Protein AF-A0AAW0GD33-F1 (afdb_monomer)

Foldseek 3Di:
DPLQVVDDCCLQQPFAPLGDQDPVPDDPVPVVSNVVVDQDWDVSVVRRLVRHFAKADPCPVCVLQKDKDKDWDDDPPFIWIKIWMWGWIQTPPSRHIWIKIKIWIKGQDDPPDLCVVQVHRIATQDMDIGIGHDDDSVVPPDDPPPDVPDPPDPDDDDDPVVVLVVDDPVVNVVVVVVVVVVVVPPPVSVVVVVVSCVSRPDPPDDPPGDDDNDSPDDDDD

Secondary structure (DSSP, 8-state):
-TTGGG--SHHHHH-STT----TTTS-GGGHHHHHHTS--SHHHHHHHHHTSPPEE--TTT-GGG-EEEEEEEEETTEEEEEEEEEEEEEETTTTEEEEEEEEEEEEEPPTT-HHHHTT-SEEEEEEEEEEES---GGGGS-------S-TT---PPPPHHHHHTTS-HHHHHHHHHHHHHHHTT-HHHHHHHHHHHHHHS-SSS-TTS-----TT-----

InterPro domains:
  IPR002075 Nuclear transport factor 2 domain [PF22602] (7-132)
  IPR018222 Nuclear transport factor 2, eukaryote [PS50177] (17-131)
  IPR030217 Nuclear RNA export factor [PTHR10662] (19-173)
  IPR032710 NTF2-like domain superfamily [SSF54427] (17-143)

Sequence (221 aa):
MPNQKKLEWQPWLNGGIYGSRNLSRISQSNMDKVAKSLHIGNDNIIQAFTDLPKTLHDIVGSPDKFCIDAWPVVHGDTTNLFISLHGQFTELPSEGIRSFDRSFVLAPAPEGSRAKQNGWNVMILSDQFTVRAYSSHDAWKPGPMKVQADEKAASGPKSLSSWLSSLSPQLQAQLQEAVASIVSTSLPILIYLRWCRLACGRVHQLVDGCMYIDAGTEYIF

Structure (mmCIF, N/CA/C/O backbone):
data_AF-A0AAW0GD33-F1
#
_entry.id   AF-A0AAW0GD33-F1
#
loop_
_atom_site.group_PDB
_atom_site.id
_atom_site.type_symbol
_atom_site.label_atom_id
_atom_site.label_alt_id
_atom_site.label_comp_id
_atom_site.label_asym_id
_atom_site.label_entity_id
_atom_site.label_seq_id
_atom_site.pdbx_PDB_ins_code
_atom_site.Cartn_x
_atom_site.Cartn_y
_atom_site.Cartn_z
_atom_site.occupancy
_atom_site.B_iso_or_equiv
_atom_site.auth_seq_id
_atom_site.auth_comp_id
_atom_site.auth_asym_id
_atom_site.auth_atom_id
_atom_site.pdbx_PDB_model_num
ATOM 1 N N . MET A 1 1 ? 16.588 -10.241 -14.133 1.00 72.56 1 MET A N 1
ATOM 2 C CA . MET A 1 1 ? 15.114 -10.347 -14.093 1.00 72.56 1 MET A CA 1
ATOM 3 C C . MET A 1 1 ? 14.508 -9.756 -15.361 1.00 72.56 1 MET A C 1
ATOM 5 O O . MET A 1 1 ? 15.055 -8.762 -15.836 1.00 72.56 1 MET A O 1
ATOM 9 N N . PRO A 1 2 ? 13.429 -10.347 -15.907 1.00 79.12 2 PRO A N 1
ATOM 10 C CA . PRO A 1 2 ? 12.755 -9.856 -17.113 1.00 79.12 2 PRO A CA 1
ATOM 11 C C . PRO A 1 2 ? 12.179 -8.446 -16.931 1.00 79.12 2 PRO A C 1
ATOM 13 O O . PRO A 1 2 ? 11.824 -8.070 -15.819 1.00 79.12 2 PRO A O 1
ATOM 16 N N . ASN A 1 3 ? 12.106 -7.675 -18.021 1.00 91.38 3 ASN A N 1
ATOM 17 C CA . ASN A 1 3 ? 11.398 -6.389 -18.142 1.00 91.38 3 ASN A CA 1
ATOM 18 C C . ASN A 1 3 ? 11.752 -5.252 -17.159 1.00 91.38 3 ASN A C 1
ATOM 20 O O . ASN A 1 3 ? 11.235 -4.151 -17.299 1.00 91.38 3 ASN A O 1
ATOM 24 N N . GLN A 1 4 ? 12.698 -5.444 -16.237 1.00 91.38 4 GLN A N 1
ATOM 25 C CA . GLN A 1 4 ? 13.035 -4.442 -15.218 1.00 91.38 4 GLN A CA 1
ATOM 26 C C . GLN A 1 4 ? 13.536 -3.106 -15.773 1.00 91.38 4 GLN A C 1
ATOM 28 O O . GLN A 1 4 ? 13.299 -2.059 -15.184 1.00 91.38 4 GLN A O 1
ATOM 33 N N . LYS A 1 5 ? 14.196 -3.126 -16.935 1.00 92.44 5 LYS A N 1
ATOM 34 C CA . LYS A 1 5 ? 14.670 -1.908 -17.611 1.00 92.44 5 LYS A CA 1
ATOM 35 C C . LYS A 1 5 ? 13.543 -1.073 -18.233 1.00 92.44 5 LYS A C 1
ATOM 37 O O . LYS A 1 5 ? 13.813 0.029 -18.680 1.00 92.44 5 LYS A O 1
ATOM 42 N N . LYS A 1 6 ? 12.319 -1.610 -18.303 1.00 93.19 6 LYS A N 1
ATOM 43 C CA . LYS A 1 6 ? 11.130 -0.925 -18.834 1.00 93.19 6 LYS A CA 1
ATOM 44 C C . LYS A 1 6 ? 10.327 -0.209 -17.741 1.00 93.19 6 LYS A C 1
ATOM 46 O O . LYS A 1 6 ? 9.302 0.389 -18.045 1.00 93.19 6 LYS A O 1
ATOM 51 N N . LEU A 1 7 ? 10.733 -0.344 -16.476 1.00 93.50 7 LEU A N 1
ATOM 52 C CA . LEU A 1 7 ? 10.049 0.272 -15.348 1.00 93.50 7 LEU A CA 1
ATOM 53 C C . LEU A 1 7 ? 10.399 1.754 -15.244 1.00 93.50 7 LEU A C 1
ATOM 55 O O . LEU A 1 7 ? 11.562 2.110 -15.073 1.00 93.50 7 LEU A O 1
ATOM 59 N N . GLU A 1 8 ? 9.370 2.595 -15.224 1.00 94.06 8 GLU A N 1
ATOM 60 C CA . GLU A 1 8 ? 9.509 4.042 -15.083 1.00 94.06 8 GLU A CA 1
ATOM 61 C C . GLU A 1 8 ? 8.997 4.512 -13.723 1.00 94.06 8 GLU A C 1
ATOM 63 O O . GLU A 1 8 ? 7.957 4.067 -13.239 1.00 94.06 8 GLU A O 1
ATOM 68 N N . TRP A 1 9 ? 9.731 5.416 -13.074 1.00 92.50 9 TRP A N 1
ATOM 69 C CA . TRP A 1 9 ? 9.320 5.980 -11.781 1.00 92.50 9 TRP A CA 1
ATOM 70 C C . TRP A 1 9 ? 8.368 7.166 -11.918 1.00 92.50 9 TRP A C 1
ATOM 72 O O . TRP A 1 9 ? 7.598 7.419 -10.998 1.00 92.50 9 TRP A O 1
ATOM 82 N N . GLN A 1 10 ? 8.392 7.879 -13.047 1.00 92.44 10 GLN A N 1
ATOM 83 C CA . GLN A 1 10 ? 7.587 9.091 -13.245 1.00 92.44 10 GLN A CA 1
ATOM 84 C C . GLN A 1 10 ? 6.085 8.886 -12.972 1.00 92.44 10 GLN A C 1
ATOM 86 O O . GLN A 1 10 ? 5.522 9.706 -12.247 1.00 92.44 10 GLN A O 1
ATOM 91 N N . PRO A 1 11 ? 5.442 7.788 -13.418 1.00 90.44 11 PRO A N 1
ATOM 92 C CA . PRO A 1 11 ? 4.039 7.529 -13.090 1.00 90.44 11 PRO A CA 1
ATOM 93 C C . PRO A 1 11 ? 3.770 7.338 -11.591 1.00 90.44 11 PRO A C 1
ATOM 95 O O . PRO A 1 11 ? 2.693 7.662 -11.123 1.00 90.44 11 PRO A O 1
ATOM 98 N N . TRP A 1 12 ? 4.739 6.854 -10.812 1.00 89.56 12 TRP A N 1
ATOM 99 C CA . TRP A 1 12 ? 4.603 6.694 -9.357 1.00 89.56 12 TRP A CA 1
ATOM 100 C C . TRP A 1 12 ? 4.924 7.977 -8.584 1.00 89.56 12 TRP A C 1
ATOM 102 O O . TRP A 1 12 ? 4.411 8.198 -7.491 1.00 89.56 12 TRP A O 1
ATOM 112 N N . LEU A 1 13 ? 5.808 8.815 -9.130 1.00 88.56 13 LEU A N 1
ATOM 113 C CA . LEU A 1 13 ? 6.216 10.077 -8.512 1.00 88.56 13 LEU A CA 1
ATOM 114 C C . LEU A 1 13 ? 5.201 11.196 -8.759 1.00 88.56 13 LEU A C 1
ATOM 116 O O . LEU A 1 13 ? 4.983 12.021 -7.868 1.00 88.56 13 LEU A O 1
ATOM 120 N N . ASN A 1 14 ? 4.586 11.201 -9.942 1.00 85.31 14 ASN A N 1
ATOM 121 C CA . ASN A 1 14 ? 3.649 12.234 -10.381 1.00 85.31 14 ASN A CA 1
ATOM 122 C C . ASN A 1 14 ? 2.206 11.734 -10.513 1.00 85.31 14 ASN A C 1
ATOM 124 O O . ASN A 1 14 ? 1.323 12.565 -10.685 1.00 85.31 14 ASN A O 1
ATOM 128 N N . GLY A 1 15 ? 1.964 10.418 -10.476 1.00 73.00 15 GLY A N 1
ATOM 129 C CA . GLY A 1 15 ? 0.612 9.853 -10.523 1.00 73.00 15 GLY A CA 1
ATOM 130 C C . GLY A 1 15 ? -0.161 10.072 -9.225 1.00 73.00 15 GLY A C 1
ATOM 131 O O . GLY A 1 15 ? 0.428 10.256 -8.158 1.00 73.00 15 GLY A O 1
ATOM 132 N N . GLY A 1 16 ? -1.489 10.062 -9.331 1.00 64.62 16 GLY A N 1
ATOM 133 C CA . GLY A 1 16 ? -2.394 10.584 -8.306 1.00 64.62 16 GLY A CA 1
ATOM 134 C C . GLY A 1 16 ? -2.538 12.106 -8.387 1.00 64.62 16 GLY A C 1
ATOM 135 O O . GLY A 1 16 ? -1.683 12.793 -8.943 1.00 64.62 16 GLY A O 1
ATOM 136 N N . ILE A 1 17 ? -3.599 12.655 -7.784 1.00 67.94 17 ILE A N 1
ATOM 137 C CA . ILE A 1 17 ? -3.933 14.095 -7.856 1.00 67.94 17 ILE A CA 1
ATOM 138 C C . ILE A 1 17 ? -2.749 14.991 -7.425 1.00 67.94 17 ILE A C 1
ATOM 140 O O . ILE A 1 17 ? -2.586 16.100 -7.932 1.00 67.94 17 ILE A O 1
ATOM 144 N N . TYR A 1 18 ? -1.891 14.511 -6.513 1.00 75.00 18 TYR A N 1
ATOM 145 C CA . TYR A 1 18 ? -0.783 15.290 -5.944 1.00 75.00 18 TYR A CA 1
ATOM 146 C C . TYR A 1 18 ? 0.574 14.559 -5.906 1.00 75.00 18 TYR A C 1
ATOM 148 O O . TYR A 1 18 ? 1.528 15.061 -5.298 1.00 75.00 18 TYR A O 1
ATOM 156 N N . GLY A 1 19 ? 0.706 13.421 -6.596 1.00 83.56 19 GLY A N 1
ATOM 157 C CA . GLY A 1 19 ? 1.960 12.670 -6.683 1.00 83.56 19 GLY A CA 1
ATOM 158 C C . GLY A 1 19 ? 2.368 11.940 -5.396 1.00 83.56 19 GLY A C 1
ATOM 159 O O . GLY A 1 19 ? 1.609 11.808 -4.439 1.00 83.56 19 GLY A O 1
ATOM 160 N N . SER A 1 20 ? 3.625 11.492 -5.356 1.00 88.44 20 SER A N 1
ATOM 161 C CA . SER A 1 20 ? 4.192 10.772 -4.209 1.00 88.44 20 SER A CA 1
ATOM 162 C C . SER A 1 20 ? 4.342 11.654 -2.960 1.00 88.44 20 SER A C 1
ATOM 164 O O . SER A 1 20 ? 4.919 12.748 -3.014 1.00 88.44 20 SER A O 1
ATOM 166 N N . ARG A 1 21 ? 3.907 11.119 -1.810 1.00 90.19 21 ARG A N 1
ATOM 167 C CA . ARG A 1 21 ? 4.131 11.676 -0.468 1.00 90.19 21 ARG A CA 1
ATOM 168 C C . ARG A 1 21 ? 5.332 11.006 0.201 1.00 90.19 21 ARG A C 1
ATOM 170 O O . ARG A 1 21 ? 5.199 10.000 0.890 1.00 90.19 21 ARG A O 1
ATOM 177 N N . ASN A 1 22 ? 6.517 11.586 0.028 1.00 90.31 22 ASN A N 1
ATOM 178 C CA . ASN A 1 22 ? 7.712 11.203 0.782 1.00 90.31 22 ASN A CA 1
ATOM 179 C C . ASN A 1 22 ? 8.266 12.415 1.539 1.00 90.31 22 ASN A C 1
ATOM 181 O O . ASN A 1 22 ? 9.011 13.215 0.974 1.00 90.31 22 ASN A O 1
ATOM 185 N N . LEU A 1 23 ? 7.923 12.528 2.825 1.00 87.88 23 LEU A N 1
ATOM 186 C CA . LEU A 1 23 ? 8.277 13.685 3.658 1.00 87.88 23 LEU A CA 1
ATOM 187 C C . LEU A 1 23 ? 9.790 13.910 3.771 1.00 87.88 23 LEU A C 1
ATOM 189 O O . LEU A 1 23 ? 10.226 15.049 3.854 1.00 87.88 23 LEU A O 1
ATOM 193 N N . SER A 1 24 ? 10.597 12.846 3.692 1.00 86.94 24 SER A N 1
ATOM 194 C CA . SER A 1 24 ? 12.063 12.958 3.724 1.00 86.94 24 SER A CA 1
ATOM 195 C C . SER A 1 24 ? 12.665 13.546 2.442 1.00 86.94 24 SER A C 1
ATOM 197 O O . SER A 1 24 ? 13.823 13.956 2.435 1.00 86.94 24 SER A O 1
ATOM 199 N N . ARG A 1 25 ? 11.901 13.566 1.339 1.00 83.94 25 ARG A N 1
ATOM 200 C CA . ARG A 1 25 ? 12.349 14.067 0.029 1.00 83.94 25 ARG A CA 1
ATOM 201 C C . ARG A 1 25 ? 11.621 15.324 -0.435 1.00 83.94 25 ARG A C 1
ATOM 203 O O . ARG A 1 25 ? 12.031 15.915 -1.432 1.00 83.94 25 ARG A O 1
ATOM 210 N N . ILE A 1 26 ? 10.547 15.731 0.238 1.00 81.69 26 ILE A N 1
ATOM 211 C CA . ILE A 1 26 ? 9.825 16.955 -0.109 1.00 81.69 26 ILE A CA 1
ATOM 212 C C . ILE A 1 26 ? 10.565 18.148 0.501 1.00 81.69 26 ILE A C 1
ATOM 214 O O . ILE A 1 26 ? 10.742 18.236 1.711 1.00 81.69 26 ILE A O 1
ATOM 218 N N . SER A 1 27 ? 11.000 19.070 -0.361 1.00 78.06 27 SER A N 1
ATOM 219 C CA . SER A 1 27 ? 11.607 20.338 0.055 1.00 78.06 27 SER A CA 1
ATOM 220 C C . SER A 1 27 ? 10.646 21.155 0.921 1.00 78.06 27 SER A C 1
ATOM 222 O O . SER A 1 27 ? 9.439 21.177 0.675 1.00 78.06 27 SER A O 1
ATOM 224 N N . GLN A 1 28 ? 11.201 21.918 1.862 1.00 73.38 28 GLN A N 1
ATOM 225 C CA . GLN A 1 28 ? 10.465 22.865 2.701 1.00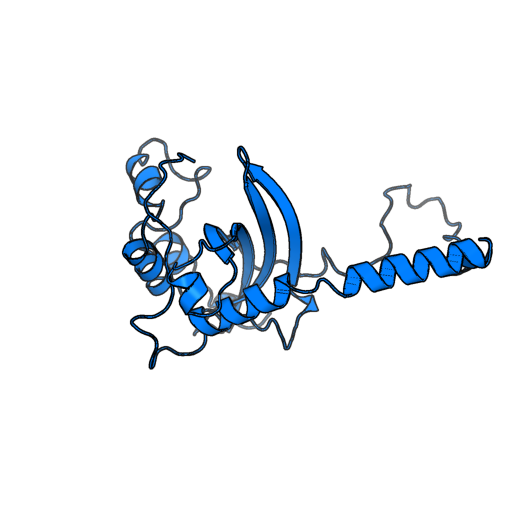 73.38 28 GLN A CA 1
ATOM 226 C C . GLN A 1 28 ? 9.733 23.952 1.896 1.00 73.38 28 GLN A C 1
ATOM 228 O O . GLN A 1 28 ? 8.743 24.506 2.358 1.00 73.38 28 GLN A O 1
ATOM 233 N N . SER A 1 29 ? 10.154 24.199 0.653 1.00 72.31 29 SER A N 1
ATOM 234 C CA . SER A 1 29 ? 9.462 25.090 -0.285 1.00 72.31 29 SER A CA 1
ATOM 235 C C . SER A 1 29 ? 8.158 24.513 -0.860 1.00 72.31 29 SER A C 1
ATOM 237 O O . SER A 1 29 ? 7.420 25.239 -1.511 1.00 72.31 29 SER A O 1
ATOM 239 N N . ASN A 1 30 ? 7.870 23.224 -0.644 1.00 78.44 30 ASN A N 1
ATOM 240 C CA . ASN A 1 30 ? 6.729 22.504 -1.221 1.00 78.44 30 ASN A CA 1
ATOM 241 C C . ASN A 1 30 ? 5.787 21.936 -0.140 1.00 78.44 30 ASN A C 1
ATOM 243 O O . ASN A 1 30 ? 5.192 20.874 -0.330 1.00 78.44 30 ASN A O 1
ATOM 247 N N . MET A 1 31 ? 5.637 22.619 0.999 1.00 77.88 31 MET A N 1
ATOM 248 C CA . MET A 1 31 ? 4.763 22.168 2.098 1.00 77.88 31 MET A CA 1
ATOM 249 C C . MET A 1 31 ? 3.288 22.052 1.701 1.00 77.88 31 MET A C 1
ATOM 251 O O . MET A 1 31 ? 2.616 21.119 2.135 1.00 77.88 31 MET A O 1
ATOM 255 N N . ASP A 1 32 ? 2.807 22.878 0.772 1.00 82.56 32 ASP A N 1
ATOM 256 C CA . ASP A 1 32 ? 1.451 22.737 0.226 1.00 82.56 32 ASP A CA 1
ATOM 257 C C . ASP A 1 32 ? 1.231 21.375 -0.445 1.00 82.56 32 ASP A C 1
ATOM 259 O O . ASP A 1 32 ? 0.139 20.809 -0.379 1.00 82.56 32 ASP A O 1
ATOM 263 N N . LYS A 1 33 ? 2.277 20.813 -1.068 1.00 81.94 33 LYS A N 1
ATOM 264 C CA . LYS A 1 33 ? 2.226 19.469 -1.653 1.00 81.94 33 LYS A CA 1
ATOM 265 C C . LYS A 1 33 ? 2.090 18.404 -0.566 1.00 81.94 33 LYS A C 1
ATOM 267 O O . LYS A 1 33 ? 1.403 17.411 -0.783 1.00 81.94 33 LYS A O 1
ATOM 272 N N . VAL A 1 34 ? 2.702 18.600 0.603 1.00 80.25 34 VAL A N 1
ATOM 273 C CA . VAL A 1 34 ? 2.607 17.650 1.724 1.00 80.25 34 VAL A CA 1
ATOM 274 C C . VAL A 1 34 ? 1.167 17.506 2.197 1.00 80.25 34 VAL A C 1
ATOM 276 O O . VAL A 1 34 ? 0.691 16.381 2.314 1.00 80.25 34 VAL A O 1
ATOM 279 N N . ALA A 1 35 ? 0.476 18.625 2.419 1.00 82.81 35 ALA A N 1
ATOM 280 C CA . ALA A 1 35 ? -0.915 18.609 2.863 1.00 82.81 35 ALA A CA 1
ATOM 281 C C . ALA A 1 35 ? -1.845 18.027 1.790 1.00 82.81 35 ALA A C 1
ATOM 283 O O . ALA A 1 35 ? -2.697 17.198 2.088 1.00 82.81 35 ALA A O 1
ATOM 284 N N . LYS A 1 36 ? -1.644 18.412 0.525 1.00 85.88 36 LYS A N 1
ATOM 285 C CA . LYS A 1 36 ? -2.495 17.970 -0.588 1.00 85.88 36 LYS A CA 1
ATOM 286 C C . LYS A 1 36 ? -2.291 16.496 -0.954 1.00 85.88 36 LYS A C 1
ATOM 288 O O . LYS A 1 36 ? -3.245 15.819 -1.302 1.00 85.88 36 LYS A O 1
ATOM 293 N N . SER A 1 37 ? -1.069 15.974 -0.833 1.00 86.06 37 SER A N 1
ATOM 294 C CA . SER A 1 37 ? -0.756 14.557 -1.104 1.00 86.06 37 SER A CA 1
ATOM 295 C C . SER A 1 37 ? -1.313 13.567 -0.076 1.00 86.06 37 SER A C 1
ATOM 297 O O . SER A 1 37 ? -1.144 12.361 -0.244 1.00 86.06 37 SER A O 1
ATOM 299 N N . LEU A 1 38 ? -1.995 14.054 0.965 1.00 90.50 38 LEU A N 1
ATOM 300 C CA . LEU A 1 38 ? -2.858 13.237 1.804 1.00 90.50 38 LEU A CA 1
ATOM 301 C C . LEU A 1 38 ? -4.275 13.231 1.216 1.00 90.50 38 LEU A C 1
ATOM 303 O O . LEU A 1 38 ? -4.971 14.245 1.210 1.00 90.50 38 LEU A O 1
ATOM 307 N N . HIS A 1 39 ? -4.709 12.077 0.722 1.00 89.94 39 HIS A N 1
ATOM 308 C CA . HIS A 1 39 ? -6.040 11.920 0.146 1.00 89.94 39 HIS A CA 1
ATOM 309 C C . HIS A 1 39 ? -7.042 11.543 1.237 1.00 89.94 39 HIS A C 1
ATOM 311 O O . HIS A 1 39 ? -6.944 10.470 1.826 1.00 89.94 39 HIS A O 1
ATOM 317 N N . ILE A 1 40 ? -8.004 12.430 1.491 1.00 90.19 40 ILE A N 1
ATOM 318 C CA . ILE A 1 40 ? -9.096 12.227 2.451 1.00 90.19 40 ILE A CA 1
ATOM 319 C C . ILE A 1 40 ? -10.418 12.203 1.682 1.00 90.19 40 ILE A C 1
ATOM 321 O O . ILE A 1 40 ? -10.632 13.016 0.778 1.00 90.19 40 ILE A O 1
ATOM 325 N N . GLY A 1 41 ? -11.302 11.277 2.056 1.00 88.31 41 GLY A N 1
ATOM 326 C CA . GLY A 1 41 ? -12.594 11.065 1.409 1.00 88.31 41 GLY A CA 1
ATOM 327 C C . GLY A 1 41 ? -12.522 10.102 0.221 1.00 88.31 41 GLY A C 1
ATOM 328 O O . GLY A 1 41 ? -11.503 9.976 -0.456 1.00 88.31 41 GLY A O 1
ATOM 329 N N . ASN A 1 42 ? -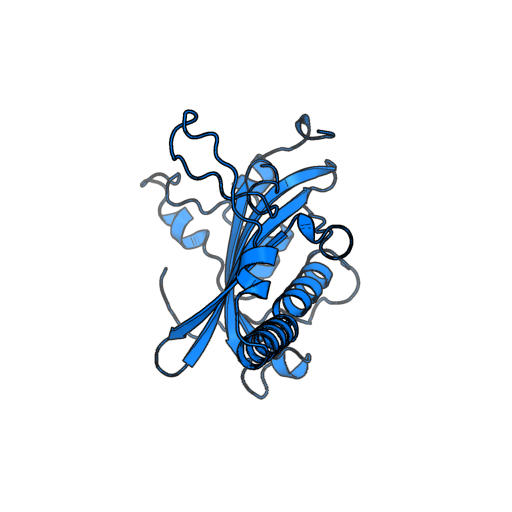13.629 9.405 -0.026 1.00 84.38 42 ASN A N 1
ATOM 330 C CA . ASN A 1 42 ? -13.680 8.289 -0.977 1.00 84.38 42 ASN A CA 1
ATOM 331 C C . ASN A 1 42 ? -13.309 8.691 -2.400 1.00 84.38 42 ASN A C 1
ATOM 333 O O . ASN A 1 42 ? -12.517 8.000 -3.034 1.00 84.38 42 ASN A O 1
ATOM 337 N N . ASP A 1 43 ? -13.833 9.818 -2.874 1.00 87.69 43 ASP A N 1
ATOM 338 C CA . ASP A 1 43 ? -13.640 10.257 -4.256 1.00 87.69 43 ASP A CA 1
ATOM 339 C C . ASP A 1 43 ? -12.166 10.563 -4.538 1.00 87.69 43 ASP A C 1
ATOM 341 O O . ASP A 1 43 ? -11.599 10.064 -5.509 1.00 87.69 43 ASP A O 1
ATOM 345 N N . ASN A 1 44 ? -11.510 11.296 -3.632 1.00 87.50 44 ASN A N 1
ATOM 346 C CA . ASN A 1 44 ? -10.085 11.613 -3.743 1.00 87.50 44 ASN A CA 1
ATOM 347 C C . ASN A 1 44 ? -9.216 10.353 -3.732 1.00 87.50 44 ASN A C 1
ATOM 349 O O . ASN A 1 44 ? -8.209 10.289 -4.433 1.00 87.50 44 ASN A O 1
ATOM 353 N N . ILE A 1 45 ? -9.600 9.353 -2.941 1.00 87.19 45 ILE A N 1
ATOM 354 C CA . ILE A 1 45 ? -8.831 8.119 -2.770 1.00 87.19 45 ILE A CA 1
ATOM 355 C C . ILE A 1 45 ? -8.999 7.209 -3.984 1.00 87.19 45 ILE A C 1
ATOM 357 O O . ILE A 1 45 ? -8.007 6.715 -4.520 1.00 87.19 45 ILE A O 1
ATOM 361 N N . ILE A 1 46 ? -10.227 7.044 -4.478 1.00 87.06 46 ILE A N 1
ATOM 362 C CA . ILE A 1 46 ? -10.508 6.304 -5.715 1.00 87.06 46 ILE A CA 1
ATOM 363 C C . ILE A 1 46 ? -9.776 6.948 -6.893 1.00 87.06 46 ILE A C 1
ATOM 365 O O . ILE A 1 46 ? -9.136 6.241 -7.675 1.00 87.06 46 ILE A O 1
ATOM 369 N N . GLN A 1 47 ? -9.829 8.276 -7.002 1.00 87.62 47 GLN A N 1
ATOM 370 C CA . GLN A 1 47 ? -9.133 9.007 -8.054 1.00 87.62 47 GLN A CA 1
ATOM 371 C C . GLN A 1 47 ? -7.616 8.809 -7.952 1.00 87.62 47 GLN A C 1
ATOM 373 O O . GLN A 1 47 ? -6.984 8.428 -8.935 1.00 87.62 47 GLN A O 1
ATOM 378 N N . ALA A 1 48 ? -7.042 8.960 -6.753 1.00 86.88 48 ALA A N 1
ATOM 379 C CA . ALA A 1 48 ? -5.617 8.744 -6.530 1.00 86.88 48 ALA A CA 1
ATOM 380 C C . ALA A 1 48 ? -5.163 7.338 -6.952 1.00 86.88 48 ALA A C 1
ATOM 382 O O . ALA A 1 48 ? -4.130 7.214 -7.602 1.00 86.88 48 ALA A O 1
ATOM 383 N N . PHE A 1 49 ? -5.937 6.290 -6.647 1.00 86.38 49 PHE A N 1
ATOM 384 C CA . PHE A 1 49 ? -5.621 4.925 -7.084 1.00 86.38 49 PHE A CA 1
ATOM 385 C C . PHE A 1 49 ? -5.806 4.706 -8.586 1.00 86.38 49 PHE A C 1
ATOM 387 O O . PHE A 1 49 ? -5.042 3.950 -9.182 1.00 86.38 49 PHE A O 1
ATOM 394 N N . THR A 1 50 ? -6.802 5.346 -9.196 1.00 87.31 50 THR A N 1
ATOM 395 C CA . THR A 1 50 ? -7.084 5.209 -10.634 1.00 87.31 50 THR A CA 1
ATOM 396 C C . THR A 1 50 ? -5.962 5.800 -11.489 1.00 87.31 50 THR A C 1
ATOM 398 O O . THR A 1 50 ? -5.676 5.284 -12.569 1.00 87.31 50 THR A O 1
ATOM 401 N N . ASP A 1 51 ? -5.291 6.833 -10.979 1.00 87.00 51 ASP A N 1
ATOM 402 C CA . ASP A 1 51 ? -4.176 7.505 -11.650 1.00 87.00 51 ASP A CA 1
ATOM 403 C C . ASP A 1 51 ? -2.823 6.783 -11.476 1.00 87.00 51 ASP A C 1
ATOM 405 O O . ASP A 1 51 ? -1.825 7.185 -12.081 1.00 87.00 51 ASP A O 1
ATOM 409 N N . LEU A 1 52 ? -2.755 5.724 -10.658 1.00 89.12 52 LEU A N 1
ATOM 410 C CA . LEU A 1 52 ? -1.545 4.913 -10.498 1.00 89.12 52 LEU A CA 1
ATOM 411 C C . LEU A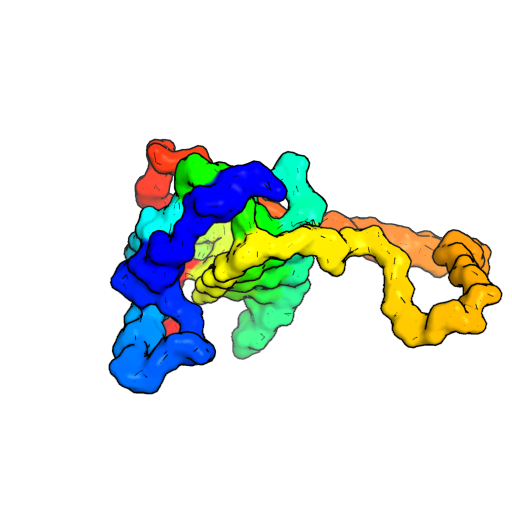 1 52 ? -1.416 3.857 -11.610 1.00 89.12 52 LEU A C 1
ATOM 413 O O . LEU A 1 52 ? -2.415 3.408 -12.180 1.00 89.12 52 LEU A O 1
ATOM 417 N N . PRO A 1 53 ? -0.186 3.392 -11.911 1.00 91.69 53 PRO A N 1
ATOM 418 C CA . PRO A 1 53 ? 0.011 2.280 -12.832 1.00 91.69 53 PRO A CA 1
ATOM 419 C C . PRO A 1 53 ? -0.771 1.038 -12.407 1.00 91.69 53 PRO A C 1
ATOM 421 O O . PRO A 1 53 ? -0.830 0.688 -11.228 1.00 91.69 53 PRO A O 1
ATOM 424 N N . LYS A 1 54 ? -1.323 0.324 -13.391 1.00 92.50 54 LYS A N 1
ATOM 425 C CA . LYS A 1 54 ? -2.010 -0.946 -13.147 1.00 92.50 54 LYS A CA 1
ATOM 426 C C . LYS A 1 54 ? -1.011 -1.960 -12.598 1.00 92.50 54 LYS A C 1
ATOM 428 O O . LYS A 1 54 ? 0.077 -2.126 -13.144 1.00 92.50 54 LYS A O 1
ATOM 433 N N . THR A 1 55 ? -1.391 -2.673 -11.548 1.00 93.69 55 THR A N 1
ATOM 434 C CA . THR A 1 55 ? -0.556 -3.708 -10.928 1.00 93.69 55 THR A CA 1
ATOM 435 C C . THR A 1 55 ? -1.262 -5.051 -10.964 1.00 93.69 55 THR A C 1
ATOM 437 O O . THR A 1 55 ? -2.478 -5.094 -11.093 1.00 93.69 55 THR A O 1
ATOM 440 N N . LEU A 1 56 ? -0.514 -6.147 -10.845 1.00 93.44 56 LEU A N 1
ATOM 441 C CA . LEU A 1 56 ? -1.020 -7.503 -10.650 1.00 93.44 56 LEU A CA 1
ATOM 442 C C . LEU A 1 56 ? -0.340 -8.118 -9.421 1.00 93.44 56 LEU A C 1
ATOM 444 O O . LEU A 1 56 ? 0.885 -8.253 -9.381 1.00 93.44 56 LEU A O 1
ATOM 448 N N . HIS A 1 57 ? -1.147 -8.507 -8.434 1.00 92.00 57 HIS A N 1
ATOM 449 C CA . HIS A 1 57 ? -0.700 -9.131 -7.186 1.00 92.00 57 HIS A CA 1
ATOM 450 C C . HIS A 1 57 ? -1.106 -10.611 -7.172 1.00 92.00 57 HIS A C 1
ATOM 452 O O . HIS A 1 57 ? -2.276 -10.936 -6.970 1.00 92.00 57 HIS A O 1
ATOM 458 N N . ASP A 1 58 ? -0.148 -11.516 -7.379 1.00 90.56 58 ASP A N 1
ATOM 459 C CA . ASP A 1 58 ? -0.389 -12.967 -7.382 1.00 90.56 58 ASP A CA 1
ATOM 460 C C . ASP A 1 58 ? -0.265 -13.579 -5.977 1.00 90.56 58 ASP A C 1
ATOM 462 O O . ASP A 1 58 ? 0.671 -14.308 -5.657 1.00 90.56 58 ASP A O 1
ATOM 466 N N . ILE A 1 59 ? -1.214 -13.237 -5.110 1.00 87.12 59 ILE A N 1
ATOM 467 C CA . ILE A 1 59 ? -1.213 -13.653 -3.698 1.00 87.12 59 ILE A CA 1
ATOM 468 C C . ILE A 1 59 ? -1.539 -15.143 -3.556 1.00 87.12 59 ILE A C 1
ATOM 470 O O . ILE A 1 59 ? -1.020 -15.813 -2.670 1.00 87.12 59 ILE A O 1
ATOM 474 N N . VAL A 1 60 ? -2.415 -15.662 -4.424 1.00 86.25 60 VAL A N 1
ATOM 475 C CA . VAL A 1 60 ? -2.867 -17.060 -4.372 1.00 86.25 60 VAL A CA 1
ATOM 476 C C . VAL A 1 60 ? -1.848 -17.991 -5.023 1.00 86.25 60 VAL A C 1
ATOM 478 O O . VAL A 1 60 ? -1.583 -19.059 -4.483 1.00 86.25 60 VAL A O 1
ATOM 481 N N . GLY A 1 61 ? -1.282 -17.607 -6.171 1.00 85.62 61 GLY A N 1
ATOM 482 C CA . GLY A 1 61 ? -0.312 -18.432 -6.887 1.00 85.62 61 GLY A CA 1
ATOM 483 C C . GLY A 1 61 ? 1.092 -18.379 -6.290 1.00 85.62 61 GLY A C 1
ATOM 484 O O . GLY A 1 61 ? 1.834 -19.349 -6.415 1.00 85.62 61 GLY A O 1
ATOM 485 N N . SER A 1 62 ? 1.451 -17.282 -5.614 1.00 89.50 62 SER A N 1
ATOM 486 C CA . SER A 1 62 ? 2.794 -17.069 -5.064 1.00 89.50 62 SER A CA 1
ATOM 487 C C . SER A 1 62 ? 2.784 -16.479 -3.638 1.00 89.50 62 SER A C 1
ATOM 489 O O . SER A 1 62 ? 3.322 -15.385 -3.424 1.00 89.50 62 SER A O 1
ATOM 491 N N . PRO A 1 63 ? 2.181 -17.159 -2.643 1.00 89.31 63 PRO A N 1
ATOM 492 C CA . PRO A 1 63 ? 2.051 -16.629 -1.282 1.00 89.31 63 PRO A CA 1
ATOM 493 C C . PRO A 1 63 ? 3.400 -16.405 -0.581 1.00 89.31 63 PRO A C 1
ATOM 495 O O . PRO A 1 63 ? 3.503 -15.527 0.268 1.00 89.31 63 PRO A O 1
ATOM 498 N N . ASP A 1 64 ? 4.452 -17.135 -0.966 1.00 91.38 64 ASP A N 1
ATOM 499 C CA . ASP A 1 64 ? 5.811 -16.988 -0.428 1.00 91.38 64 ASP A CA 1
ATOM 500 C C . ASP A 1 64 ? 6.397 -15.586 -0.657 1.00 91.38 64 ASP A C 1
ATOM 502 O O . ASP A 1 64 ? 7.264 -15.130 0.090 1.00 91.38 64 ASP A O 1
ATOM 506 N N . LYS A 1 65 ? 5.907 -14.873 -1.675 1.00 92.31 65 LYS A N 1
ATOM 507 C CA . LYS A 1 65 ? 6.353 -13.525 -2.045 1.00 92.31 65 LYS A CA 1
ATOM 508 C C . LYS A 1 65 ? 5.739 -12.415 -1.192 1.00 92.31 65 LYS A C 1
ATOM 510 O O . LYS A 1 65 ? 5.998 -11.243 -1.469 1.00 92.31 65 LYS A O 1
ATOM 515 N N . PHE A 1 66 ? 4.937 -12.765 -0.191 1.00 93.38 66 PHE A N 1
ATOM 516 C CA . PHE A 1 66 ? 4.282 -11.824 0.705 1.00 93.38 66 PHE A CA 1
ATOM 517 C C . PHE A 1 66 ? 4.598 -12.170 2.161 1.00 93.38 66 PHE A C 1
ATOM 519 O O . PHE A 1 66 ? 4.640 -13.337 2.540 1.00 93.38 66 PHE A O 1
ATOM 526 N N . CYS A 1 67 ? 4.789 -11.142 2.979 1.00 93.50 67 CYS A N 1
ATOM 527 C CA . CYS A 1 67 ? 4.906 -11.244 4.427 1.00 93.50 67 CYS A CA 1
ATOM 528 C C . CYS A 1 67 ? 3.855 -10.324 5.052 1.00 93.50 67 CYS A C 1
ATOM 530 O O . CYS A 1 67 ? 3.712 -9.179 4.621 1.00 93.50 67 CYS A O 1
ATOM 532 N N . ILE A 1 68 ? 3.097 -10.834 6.022 1.00 94.38 68 ILE A N 1
ATOM 533 C CA . ILE A 1 68 ? 2.028 -10.092 6.692 1.00 94.38 68 ILE A CA 1
ATOM 534 C C . ILE A 1 68 ? 2.291 -10.127 8.187 1.00 94.38 68 ILE A C 1
ATOM 536 O O . ILE A 1 68 ? 2.296 -11.203 8.780 1.00 94.38 68 ILE A O 1
ATOM 540 N N . ASP A 1 69 ? 2.398 -8.945 8.777 1.00 93.19 69 ASP A N 1
ATOM 541 C CA . ASP A 1 69 ? 2.414 -8.745 10.217 1.00 93.19 69 ASP A CA 1
ATOM 542 C C . ASP A 1 69 ? 1.141 -8.004 10.621 1.00 93.19 69 ASP A C 1
ATOM 544 O O . ASP A 1 69 ? 0.718 -7.059 9.954 1.00 93.19 69 ASP A O 1
ATOM 548 N N . ALA A 1 70 ? 0.501 -8.428 11.707 1.00 93.19 70 ALA A N 1
ATOM 549 C CA . ALA A 1 70 ? -0.709 -7.782 12.194 1.00 93.19 70 ALA A CA 1
ATOM 550 C C . ALA A 1 70 ? -0.747 -7.778 13.720 1.00 93.19 70 ALA A C 1
ATOM 552 O O . ALA A 1 70 ? -0.457 -8.790 14.357 1.00 93.19 70 ALA A O 1
ATOM 553 N N . TRP A 1 71 ? -1.122 -6.643 14.305 1.00 92.69 71 TRP A N 1
ATOM 554 C CA . TRP A 1 71 ? -1.237 -6.494 15.752 1.00 92.69 71 TRP A CA 1
ATOM 555 C C . TRP A 1 71 ? -2.365 -5.526 16.123 1.00 92.69 71 TRP A C 1
ATOM 557 O O . TRP A 1 71 ? -2.658 -4.586 15.375 1.00 92.69 71 TRP A O 1
ATOM 567 N N . PRO A 1 72 ? -3.032 -5.746 17.267 1.00 93.06 72 PRO A N 1
ATOM 568 C CA . PRO A 1 72 ? -4.051 -4.827 17.743 1.00 93.06 72 PRO A CA 1
ATOM 569 C C . PRO A 1 72 ? -3.420 -3.486 18.133 1.00 93.06 72 PRO A C 1
ATOM 571 O O . PRO A 1 72 ? -2.346 -3.435 18.733 1.00 93.06 72 PRO A O 1
ATOM 574 N N . VAL A 1 73 ? -4.114 -2.397 17.822 1.00 89.88 73 VAL A N 1
ATOM 575 C CA . VAL A 1 73 ? -3.771 -1.038 18.245 1.00 89.88 73 VAL A CA 1
ATOM 576 C C . VAL A 1 73 ? -4.974 -0.457 18.967 1.00 89.88 73 VAL A C 1
ATOM 578 O O . VAL A 1 73 ? -6.066 -0.377 18.408 1.00 89.88 73 VAL A O 1
ATOM 581 N N . VAL A 1 74 ? -4.777 -0.064 20.221 1.00 88.00 74 VAL A N 1
ATOM 582 C CA . VAL A 1 74 ? -5.830 0.536 21.045 1.00 88.00 74 VAL A CA 1
ATOM 583 C C . VAL A 1 74 ? -5.835 2.044 20.819 1.00 88.00 74 VAL A C 1
ATOM 585 O O . VAL A 1 74 ? -4.796 2.696 20.931 1.00 88.00 74 VAL A O 1
ATOM 588 N N . HIS A 1 75 ? -7.001 2.594 20.496 1.00 78.00 75 HIS A N 1
ATOM 589 C CA . HIS A 1 75 ? -7.218 4.030 20.372 1.00 78.00 75 HIS A CA 1
ATOM 590 C C . HIS A 1 75 ? -8.476 4.419 21.154 1.00 78.00 75 HIS A C 1
ATOM 592 O O . HIS A 1 75 ? -9.598 4.087 20.757 1.00 78.00 75 HIS A O 1
ATOM 598 N N . GLY A 1 76 ? -8.279 5.077 22.300 1.00 83.06 76 GLY A N 1
ATOM 599 C CA . GLY A 1 76 ? -9.346 5.291 23.279 1.00 83.06 76 GLY A CA 1
ATOM 600 C C . GLY A 1 76 ? -9.938 3.956 23.737 1.00 83.06 76 GLY A C 1
ATOM 601 O O . GLY A 1 76 ? -9.196 3.045 24.098 1.00 83.06 76 GLY A O 1
ATOM 602 N N . ASP A 1 77 ? -11.260 3.829 23.639 1.00 83.00 77 ASP A N 1
ATOM 603 C CA . ASP A 1 77 ? -12.001 2.615 24.011 1.00 83.00 77 ASP A CA 1
ATOM 604 C C . ASP A 1 77 ? -12.136 1.600 22.859 1.00 83.00 77 ASP A C 1
ATOM 606 O O . ASP A 1 77 ? -12.756 0.547 23.011 1.00 83.00 77 ASP A O 1
ATOM 610 N N . THR A 1 78 ? -11.569 1.898 21.684 1.00 82.69 78 THR A N 1
ATOM 611 C CA . THR A 1 78 ? -11.678 1.042 20.493 1.00 82.69 78 THR A CA 1
ATOM 612 C C . THR A 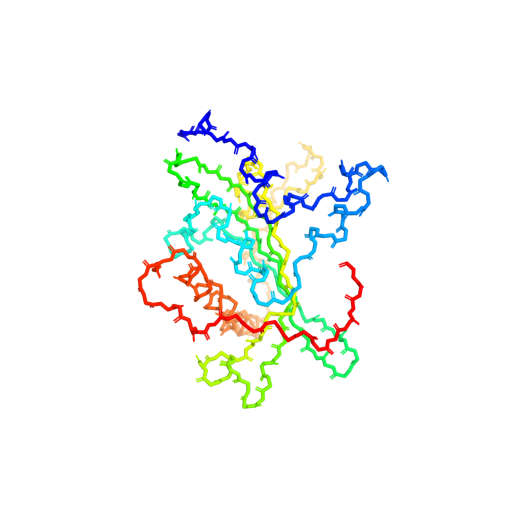1 78 ? -10.392 0.262 20.238 1.00 82.69 78 THR A C 1
ATOM 614 O O . THR A 1 78 ? -9.286 0.799 20.313 1.00 82.69 78 THR A O 1
ATOM 617 N N . THR A 1 79 ? -10.533 -1.029 19.922 1.00 88.19 79 THR A N 1
ATOM 618 C CA . THR A 1 79 ? -9.421 -1.863 19.447 1.00 88.19 79 THR A CA 1
ATOM 619 C C . THR A 1 79 ? -9.477 -1.949 17.929 1.00 88.19 79 THR A C 1
ATOM 621 O O . THR A 1 79 ? -10.396 -2.541 17.364 1.00 88.19 79 THR A O 1
ATOM 624 N N . ASN A 1 80 ? -8.469 -1.375 17.285 1.00 91.06 80 ASN A N 1
ATOM 625 C CA . ASN A 1 80 ? -8.247 -1.441 15.849 1.00 91.06 80 ASN A CA 1
ATOM 626 C C . ASN A 1 80 ? -7.192 -2.505 15.532 1.00 91.06 80 ASN A C 1
ATOM 628 O O . ASN A 1 80 ? -6.483 -2.987 16.416 1.00 91.06 80 ASN A O 1
ATOM 632 N N . LEU A 1 81 ? -7.068 -2.873 14.263 1.00 91.19 81 LEU A N 1
ATOM 633 C CA . LEU A 1 81 ? -6.046 -3.794 13.781 1.00 91.19 81 LEU A CA 1
ATOM 634 C C . LEU A 1 81 ? -5.091 -3.040 12.863 1.00 91.19 81 LEU A C 1
ATOM 636 O O . LEU A 1 81 ? -5.504 -2.542 11.816 1.00 91.19 81 LEU A O 1
ATOM 640 N N . PHE A 1 82 ? -3.819 -2.977 13.238 1.00 93.12 82 PHE A N 1
ATOM 641 C CA . PHE A 1 82 ? -2.773 -2.552 12.322 1.00 93.12 82 PHE A CA 1
ATOM 642 C C . PHE A 1 82 ? -2.284 -3.765 11.537 1.00 93.12 82 PHE A C 1
ATOM 644 O O . PHE A 1 82 ? -2.036 -4.823 12.115 1.00 93.12 82 PHE A O 1
ATOM 651 N N . ILE A 1 83 ? -2.148 -3.611 10.224 1.00 94.69 83 ILE A N 1
ATOM 652 C CA . ILE A 1 83 ? -1.597 -4.628 9.330 1.00 94.69 83 ILE A CA 1
ATOM 653 C C . ILE A 1 83 ? -0.438 -4.002 8.570 1.00 94.69 83 ILE A C 1
ATOM 655 O O . ILE A 1 83 ? -0.630 -2.971 7.935 1.00 94.69 83 ILE A O 1
ATOM 659 N N . SER A 1 84 ? 0.726 -4.645 8.585 1.00 94.62 84 SER A N 1
ATOM 660 C CA . SER A 1 84 ? 1.838 -4.383 7.674 1.00 94.62 84 SER A CA 1
ATOM 661 C C . SER A 1 84 ? 1.937 -5.522 6.671 1.00 94.62 84 SER A C 1
ATOM 663 O O . SER A 1 84 ? 2.019 -6.690 7.039 1.00 94.62 84 SER A O 1
ATOM 665 N N . LEU A 1 85 ? 1.925 -5.185 5.391 1.00 95.06 85 LEU A N 1
ATOM 666 C CA . LEU A 1 85 ? 2.053 -6.125 4.295 1.00 95.06 85 LEU A CA 1
ATOM 667 C C . LEU A 1 85 ? 3.274 -5.757 3.461 1.00 95.06 85 LEU A C 1
ATOM 669 O O . LEU A 1 85 ? 3.328 -4.692 2.850 1.00 95.06 85 LEU A O 1
ATOM 673 N N . HIS A 1 86 ? 4.203 -6.691 3.362 1.00 96.25 86 HIS A N 1
ATOM 674 C CA . HIS A 1 86 ? 5.379 -6.601 2.513 1.00 96.25 86 HIS A CA 1
ATOM 675 C C . HIS A 1 86 ? 5.227 -7.574 1.352 1.00 96.25 86 HIS A C 1
ATOM 677 O O . HIS A 1 86 ? 4.745 -8.693 1.531 1.00 96.25 86 HIS A O 1
ATOM 683 N N . GLY A 1 87 ? 5.649 -7.188 0.153 1.00 95.44 87 GLY A N 1
ATOM 684 C CA . GLY A 1 87 ? 5.667 -8.133 -0.955 1.00 95.44 87 GLY A CA 1
ATOM 685 C C . GLY A 1 87 ? 6.118 -7.544 -2.274 1.00 95.44 87 GLY A C 1
ATOM 686 O O . GLY A 1 87 ? 6.878 -6.573 -2.328 1.00 95.44 87 GLY A O 1
ATOM 687 N N . GLN A 1 88 ? 5.647 -8.152 -3.359 1.00 95.00 88 GLN A N 1
ATOM 688 C CA . GLN A 1 88 ? 5.915 -7.706 -4.722 1.00 95.00 88 GLN A CA 1
ATOM 689 C C . GLN A 1 88 ? 4.668 -7.761 -5.605 1.00 95.00 88 GLN A C 1
ATOM 691 O O . GLN A 1 88 ? 3.721 -8.498 -5.333 1.00 95.00 88 GLN A O 1
ATOM 696 N N . PHE A 1 89 ? 4.696 -7.000 -6.694 1.00 95.12 89 PHE A N 1
ATOM 697 C CA . PHE A 1 89 ? 3.676 -7.027 -7.738 1.00 95.12 89 PHE A CA 1
ATOM 698 C C . PHE A 1 89 ? 4.305 -6.873 -9.121 1.00 95.12 89 PHE A C 1
ATOM 700 O O . PHE A 1 89 ? 5.423 -6.367 -9.257 1.00 95.12 89 PHE A O 1
ATOM 707 N N . THR A 1 90 ? 3.565 -7.286 -10.146 1.00 95.50 90 THR A N 1
ATOM 708 C CA . THR A 1 90 ? 3.905 -7.029 -11.549 1.00 95.50 90 THR A CA 1
ATOM 709 C C . THR A 1 90 ? 3.235 -5.733 -11.995 1.00 95.50 90 THR A C 1
ATOM 711 O O . THR A 1 90 ? 2.022 -5.594 -11.868 1.00 95.50 90 THR A O 1
ATOM 714 N N . GLU A 1 91 ? 4.004 -4.770 -12.491 1.00 92.94 91 GLU A N 1
ATOM 715 C CA . GLU A 1 91 ? 3.485 -3.531 -13.077 1.00 92.94 91 GLU A CA 1
ATOM 716 C C . GLU A 1 91 ? 3.058 -3.786 -14.527 1.00 92.94 91 GLU A C 1
ATOM 718 O O . GLU A 1 91 ? 3.791 -4.403 -15.296 1.00 92.94 91 GLU A O 1
ATOM 723 N N . LEU A 1 92 ? 1.877 -3.317 -14.919 1.00 91.69 92 LEU A N 1
ATOM 724 C CA . LEU A 1 92 ? 1.345 -3.440 -16.273 1.00 91.69 92 LEU A CA 1
ATOM 725 C C . LEU A 1 92 ? 1.364 -2.071 -16.972 1.00 91.69 92 LEU A C 1
ATOM 727 O O . LEU A 1 92 ? 1.051 -1.062 -16.338 1.00 91.69 92 LEU A O 1
ATOM 731 N N . PRO A 1 93 ? 1.679 -2.008 -18.282 1.00 93.56 93 PRO A N 1
ATOM 732 C CA . PRO A 1 93 ? 1.933 -3.123 -19.206 1.00 93.56 93 PRO A CA 1
ATOM 733 C C . PRO A 1 93 ? 3.414 -3.530 -19.308 1.00 93.56 93 PRO A C 1
ATOM 735 O O . PRO A 1 93 ? 3.763 -4.362 -20.139 1.00 93.56 93 PRO A O 1
ATOM 738 N N . SER A 1 94 ? 4.304 -2.914 -18.525 1.00 93.00 94 SER A N 1
ATOM 739 C CA . SER A 1 94 ? 5.752 -3.145 -18.612 1.00 93.00 94 SER A CA 1
ATOM 740 C C . SER A 1 94 ? 6.149 -4.576 -18.238 1.00 93.00 94 SER A C 1
ATOM 742 O O . SER A 1 94 ? 7.174 -5.061 -18.715 1.00 93.00 94 SER A O 1
ATOM 744 N N . GLU A 1 95 ? 5.339 -5.243 -17.411 1.00 94.75 95 GLU A N 1
ATOM 745 C CA . GLU A 1 95 ? 5.563 -6.566 -16.820 1.00 94.75 95 GLU A CA 1
ATOM 746 C C . GLU A 1 95 ? 6.856 -6.649 -15.993 1.00 94.75 95 GLU A C 1
ATOM 748 O O . GLU A 1 95 ? 7.424 -7.724 -15.784 1.00 94.75 95 GLU A O 1
ATOM 753 N N . GLY A 1 96 ? 7.354 -5.500 -15.531 1.00 95.38 96 GLY A N 1
ATOM 754 C CA . GLY A 1 96 ? 8.428 -5.438 -14.549 1.00 95.38 96 GLY A CA 1
ATOM 755 C C . GLY A 1 96 ? 7.889 -5.695 -13.142 1.00 95.38 96 GLY A C 1
ATOM 756 O O . GLY A 1 96 ? 6.715 -5.477 -12.858 1.00 95.38 96 GLY A O 1
ATOM 757 N N . ILE A 1 97 ? 8.752 -6.161 -12.242 1.00 95.62 97 ILE A N 1
ATOM 758 C CA . ILE A 1 97 ? 8.373 -6.477 -10.858 1.00 95.62 97 ILE A CA 1
ATOM 759 C C . ILE A 1 97 ? 8.847 -5.352 -9.942 1.00 95.62 97 ILE A C 1
ATOM 761 O O . ILE A 1 97 ? 10.018 -4.976 -9.996 1.00 95.62 97 ILE A O 1
ATOM 765 N N . ARG A 1 98 ? 7.979 -4.873 -9.052 1.00 95.25 98 ARG A N 1
ATOM 766 C CA . ARG A 1 98 ? 8.343 -3.962 -7.959 1.00 95.25 98 ARG A CA 1
ATOM 767 C C . ARG A 1 98 ? 8.070 -4.603 -6.614 1.00 95.25 98 ARG A C 1
ATOM 769 O O . ARG A 1 98 ? 7.212 -5.476 -6.507 1.00 95.25 98 ARG A O 1
ATOM 776 N N . SER A 1 99 ? 8.787 -4.142 -5.597 1.00 96.44 99 SER A N 1
ATOM 777 C CA . SER A 1 99 ? 8.464 -4.467 -4.211 1.00 96.44 99 SER A CA 1
ATOM 778 C C . SER A 1 99 ? 7.638 -3.345 -3.599 1.00 96.44 99 SER A C 1
ATOM 780 O O . SER A 1 99 ? 7.737 -2.186 -4.014 1.00 96.44 99 SER A O 1
ATOM 782 N N . PHE A 1 100 ? 6.834 -3.691 -2.605 1.00 96.81 100 PHE A N 1
ATOM 783 C CA . PHE A 1 100 ? 6.024 -2.729 -1.884 1.00 96.81 100 PHE A CA 1
ATOM 784 C C . PHE A 1 100 ? 5.913 -3.077 -0.409 1.00 96.81 100 PHE A C 1
ATOM 786 O O . PHE A 1 100 ? 6.043 -4.240 -0.023 1.00 96.81 100 PHE A O 1
ATOM 793 N N . ASP A 1 101 ? 5.618 -2.048 0.371 1.00 96.06 101 ASP A N 1
ATOM 794 C CA . ASP A 1 101 ? 5.228 -2.148 1.765 1.00 96.06 101 ASP A CA 1
ATOM 795 C C . ASP A 1 101 ? 3.926 -1.355 1.907 1.00 96.06 101 ASP A C 1
ATOM 797 O O . ASP A 1 101 ? 3.844 -0.194 1.494 1.00 96.06 101 ASP A O 1
ATOM 801 N N . ARG A 1 102 ? 2.876 -1.992 2.413 1.00 96.19 102 ARG A N 1
ATOM 802 C CA . ARG A 1 102 ? 1.564 -1.382 2.578 1.00 96.19 102 ARG A CA 1
ATOM 803 C C . ARG A 1 102 ? 1.060 -1.604 3.982 1.00 96.19 102 ARG A C 1
ATOM 805 O O . ARG A 1 102 ? 1.003 -2.746 4.422 1.00 96.19 102 ARG A O 1
ATOM 812 N N . SER A 1 103 ? 0.668 -0.534 4.654 1.00 94.19 103 SER A N 1
ATOM 813 C CA . SER A 1 103 ? 0.100 -0.626 5.989 1.00 94.19 103 SER A CA 1
ATOM 814 C C . SER A 1 103 ? -1.337 -0.146 6.022 1.00 94.19 103 SER A C 1
ATOM 816 O O . SER A 1 103 ? -1.667 0.881 5.432 1.00 94.19 103 SER A O 1
ATOM 818 N N . PHE A 1 104 ? -2.169 -0.876 6.755 1.00 94.62 104 PHE A N 1
ATOM 819 C CA . PHE A 1 104 ? -3.567 -0.549 6.976 1.00 94.62 104 PHE A CA 1
ATOM 820 C C . PHE A 1 104 ? -3.840 -0.385 8.463 1.00 94.62 104 PHE A C 1
ATOM 822 O O . PHE A 1 104 ? -3.335 -1.156 9.279 1.00 94.62 104 PHE A O 1
ATOM 829 N N . VAL A 1 105 ? -4.714 0.557 8.799 1.00 92.50 105 VAL A N 1
ATOM 830 C CA . VAL A 1 105 ? -5.405 0.580 10.090 1.00 92.50 105 VAL A CA 1
ATOM 831 C C . VAL A 1 105 ? -6.851 0.204 9.829 1.00 92.50 105 VAL A C 1
ATOM 833 O O . VAL A 1 105 ? -7.546 0.899 9.090 1.00 92.50 105 VAL A O 1
ATOM 836 N N . LEU A 1 106 ? -7.300 -0.903 10.409 1.00 91.38 106 LEU A N 1
ATOM 837 C CA . LEU A 1 106 ? -8.660 -1.402 10.263 1.00 91.38 106 LEU A CA 1
ATOM 838 C C . LEU A 1 106 ? -9.443 -1.201 11.557 1.00 91.38 106 LEU A C 1
ATOM 840 O O . LEU A 1 106 ? -8.948 -1.525 12.634 1.00 91.38 106 LEU A O 1
ATOM 844 N N . ALA A 1 107 ? -10.684 -0.748 11.433 1.00 90.62 107 ALA A N 1
ATOM 845 C CA . ALA A 1 107 ? -11.646 -0.710 12.528 1.00 90.62 107 ALA A CA 1
ATOM 846 C C . ALA A 1 107 ? -12.817 -1.656 12.247 1.00 90.62 107 ALA A C 1
ATOM 848 O O . ALA A 1 107 ? -13.115 -1.922 11.076 1.00 90.62 107 ALA A O 1
ATOM 849 N N . PRO A 1 108 ? -13.515 -2.156 13.280 1.00 90.69 108 PRO A N 1
ATOM 850 C CA . PRO A 1 108 ? -14.796 -2.825 13.097 1.00 90.69 108 PRO A CA 1
ATOM 851 C C . PRO A 1 108 ? -15.765 -1.926 12.322 1.00 90.69 108 PRO A C 1
ATOM 853 O O . PRO A 1 108 ? -15.921 -0.749 12.637 1.00 90.69 108 PRO A O 1
ATOM 856 N N . ALA A 1 109 ? -16.415 -2.473 11.296 1.00 89.38 109 ALA A N 1
ATOM 857 C CA . ALA A 1 109 ? -17.418 -1.727 10.547 1.00 89.38 109 ALA A CA 1
ATOM 858 C C . ALA A 1 109 ? -18.652 -1.484 11.440 1.00 89.38 109 ALA A C 1
ATOM 860 O O . ALA A 1 109 ? -19.209 -2.469 11.938 1.00 89.38 109 ALA A O 1
ATOM 861 N N . PRO A 1 110 ? -19.111 -0.228 11.616 1.00 89.12 110 PRO A N 1
ATOM 862 C CA . PRO A 1 110 ? -20.309 0.069 12.396 1.00 89.12 110 PRO A CA 1
ATOM 863 C C . PRO A 1 110 ? -21.550 -0.632 11.836 1.00 89.12 110 PRO A C 1
ATOM 865 O O . PRO A 1 110 ? -21.669 -0.833 10.619 1.00 89.12 110 PRO A O 1
ATOM 868 N N . GLU A 1 111 ? -22.497 -0.967 12.709 1.00 90.56 111 GLU A N 1
ATOM 869 C CA . GLU A 1 111 ? -23.785 -1.518 12.286 1.00 90.56 111 GLU A CA 1
ATOM 870 C C . GLU A 1 111 ? -24.541 -0.531 11.388 1.00 90.56 111 GLU A C 1
ATOM 872 O O . GLU A 1 111 ? -24.473 0.685 11.564 1.00 90.56 111 GLU A O 1
ATOM 877 N N . GLY A 1 112 ? -25.215 -1.053 10.363 1.00 89.25 112 GLY A N 1
ATOM 878 C CA . GLY A 1 112 ? -25.893 -0.234 9.354 1.00 89.25 112 GLY A CA 1
ATOM 879 C C . GLY A 1 112 ? -24.967 0.494 8.369 1.00 89.25 112 GLY A C 1
ATOM 880 O O . GLY A 1 112 ? -25.465 1.048 7.390 1.00 89.25 112 GLY A O 1
ATOM 881 N N . SER A 1 113 ? -23.639 0.458 8.545 1.00 86.44 113 SER A N 1
ATOM 882 C CA . SER A 1 113 ? -22.700 1.039 7.577 1.00 86.44 113 SER A CA 1
ATOM 883 C C . SER A 1 113 ? -22.749 0.322 6.224 1.00 86.44 113 SER A C 1
ATOM 885 O O . SER A 1 113 ? -23.038 -0.874 6.128 1.00 86.44 113 SER A O 1
ATOM 887 N N . ARG A 1 114 ? -22.381 1.030 5.150 1.00 82.44 114 ARG A N 1
ATOM 888 C CA . ARG A 1 114 ? -22.290 0.450 3.799 1.00 82.44 114 ARG A CA 1
ATOM 889 C C . ARG A 1 114 ? -21.293 -0.707 3.725 1.00 82.44 114 ARG A C 1
ATOM 891 O O . ARG A 1 114 ? -21.522 -1.657 2.982 1.00 82.44 114 ARG A O 1
ATOM 898 N N . ALA A 1 115 ? -20.206 -0.655 4.496 1.00 82.31 115 ALA A N 1
ATOM 899 C CA . ALA A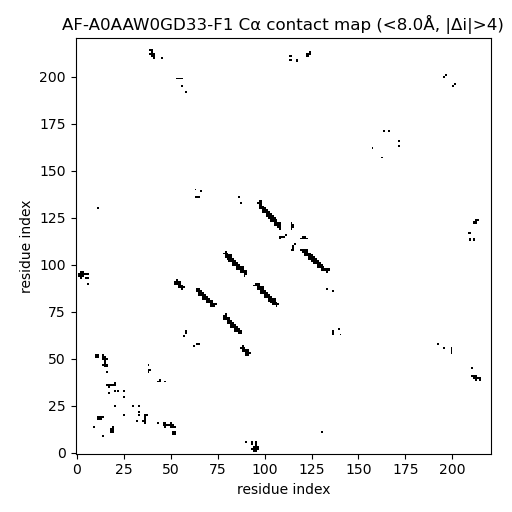 1 115 ? -19.274 -1.773 4.620 1.00 82.31 115 ALA A CA 1
ATOM 900 C C . ALA A 1 115 ? -20.013 -3.023 5.125 1.00 82.31 115 ALA A C 1
ATOM 902 O O . ALA A 1 115 ? -19.982 -4.066 4.468 1.00 82.31 115 ALA A O 1
ATOM 903 N N . LYS A 1 116 ? -20.776 -2.886 6.214 1.00 84.69 116 LYS A N 1
ATOM 904 C CA . LYS A 1 116 ? -21.520 -3.990 6.823 1.00 84.69 116 LYS A CA 1
ATOM 905 C C . LYS A 1 116 ? -22.634 -4.532 5.928 1.00 84.69 116 LYS A C 1
ATOM 907 O O . LYS A 1 116 ? -22.739 -5.746 5.765 1.00 84.69 116 LYS A O 1
ATOM 912 N N . GLN A 1 117 ? -23.372 -3.649 5.253 1.00 89.50 117 GLN A N 1
ATOM 913 C CA . GLN A 1 117 ? -24.390 -4.021 4.258 1.00 89.50 117 GLN A CA 1
ATOM 914 C C . GLN A 1 117 ? -23.806 -4.824 3.082 1.00 89.50 117 GLN A C 1
ATOM 916 O O . GLN A 1 117 ? -24.452 -5.728 2.564 1.00 89.50 117 GLN A O 1
ATOM 921 N N . ASN A 1 118 ? -22.556 -4.549 2.696 1.00 85.25 118 ASN A N 1
ATOM 922 C CA . ASN A 1 118 ? -21.835 -5.286 1.651 1.00 85.25 118 ASN A CA 1
ATOM 923 C C . ASN A 1 118 ? -21.085 -6.532 2.179 1.00 85.25 118 ASN A C 1
ATOM 925 O O . ASN A 1 118 ? -20.246 -7.122 1.482 1.00 85.25 118 ASN A O 1
ATOM 929 N N . GLY A 1 119 ? -21.358 -6.939 3.422 1.00 86.56 119 GLY A N 1
ATOM 930 C CA . GLY A 1 119 ? -20.739 -8.101 4.056 1.00 86.56 119 GLY A CA 1
ATOM 931 C C . GLY A 1 119 ? -19.262 -7.896 4.395 1.00 86.56 119 GLY A C 1
ATOM 932 O O . GLY A 1 119 ? -18.481 -8.849 4.340 1.00 86.56 119 GLY A O 1
ATOM 933 N N . TRP A 1 120 ? -18.846 -6.662 4.683 1.00 84.50 120 TRP A N 1
ATOM 934 C CA . TRP A 1 120 ? -17.527 -6.351 5.230 1.00 84.50 120 TRP A CA 1
ATOM 935 C C . TRP A 1 120 ? -17.633 -6.091 6.726 1.00 84.50 120 TRP A C 1
ATOM 937 O O . TRP A 1 120 ? -18.404 -5.251 7.179 1.00 84.50 120 TRP A O 1
ATOM 947 N N . ASN A 1 121 ? -16.826 -6.811 7.503 1.00 87.94 121 ASN A N 1
ATOM 948 C CA . ASN A 1 121 ? -16.813 -6.682 8.961 1.00 87.94 121 ASN A CA 1
ATOM 949 C C . ASN A 1 121 ? -15.884 -5.577 9.466 1.00 87.94 121 ASN A C 1
ATOM 951 O O . ASN A 1 121 ? -15.891 -5.287 10.658 1.00 87.94 121 ASN A O 1
ATOM 955 N N . VAL A 1 122 ? -15.099 -4.982 8.572 1.00 88.69 122 VAL A N 1
ATOM 956 C CA . VAL A 1 122 ? -14.087 -3.978 8.883 1.00 88.69 122 VAL A CA 1
ATOM 957 C C . VAL A 1 122 ? -14.153 -2.830 7.885 1.00 88.69 122 VAL A C 1
ATOM 959 O O . VAL A 1 122 ? -14.594 -3.014 6.748 1.00 88.69 122 VAL A O 1
ATOM 962 N N . MET A 1 123 ? -13.681 -1.666 8.309 1.00 88.81 123 MET A N 1
ATOM 963 C CA . MET A 1 123 ? -13.424 -0.502 7.470 1.00 88.81 123 MET A CA 1
ATOM 964 C C . MET A 1 123 ? -11.949 -0.111 7.559 1.00 88.81 123 MET A C 1
ATOM 966 O O . MET A 1 123 ? -11.303 -0.337 8.581 1.00 88.81 123 MET A O 1
ATOM 970 N N . ILE A 1 124 ? -11.418 0.466 6.483 1.00 89.38 124 ILE A N 1
ATOM 971 C CA . ILE A 1 124 ? -10.053 0.995 6.448 1.00 89.38 124 ILE A CA 1
ATOM 972 C C . ILE A 1 124 ? -10.106 2.428 6.979 1.00 89.38 124 ILE A C 1
ATOM 974 O O . ILE A 1 124 ? -10.770 3.271 6.384 1.00 89.38 124 ILE A O 1
ATOM 978 N N . LEU A 1 125 ? -9.424 2.690 8.092 1.00 90.94 125 LEU A N 1
ATOM 979 C CA . LEU A 1 125 ? -9.242 4.036 8.641 1.00 90.94 125 LEU A CA 1
ATOM 980 C C . LEU A 1 125 ? -8.059 4.755 7.990 1.00 90.94 125 LEU A C 1
ATOM 982 O O . LEU A 1 125 ? -8.112 5.955 7.753 1.00 90.94 125 LEU A O 1
ATOM 986 N N . SER A 1 126 ? -6.986 4.015 7.709 1.00 92.81 126 SER A N 1
ATOM 987 C CA . SER A 1 126 ? -5.773 4.540 7.085 1.00 92.81 126 SER A CA 1
ATOM 988 C C . SER A 1 126 ? -5.137 3.487 6.188 1.00 92.81 126 SER A C 1
ATOM 990 O O . SER A 1 126 ? -5.192 2.292 6.489 1.00 92.81 126 SER A O 1
ATOM 992 N N . ASP A 1 127 ? -4.552 3.946 5.087 1.00 94.06 127 ASP A N 1
ATOM 993 C CA . ASP A 1 127 ? -3.883 3.144 4.072 1.00 94.06 127 ASP A CA 1
ATOM 994 C C . ASP A 1 127 ? -2.642 3.891 3.585 1.00 94.06 127 ASP A C 1
ATOM 996 O O . ASP A 1 127 ? -2.737 4.952 2.966 1.00 94.06 127 ASP A O 1
ATOM 1000 N N . GLN A 1 128 ? -1.469 3.339 3.876 1.00 94.50 128 GLN A N 1
ATOM 1001 C CA . GLN A 1 128 ? -0.200 3.877 3.412 1.00 94.50 128 GLN A CA 1
ATOM 1002 C C . GLN A 1 128 ? 0.452 2.875 2.473 1.00 94.50 128 GLN A C 1
ATOM 1004 O O . GLN A 1 128 ? 0.762 1.752 2.867 1.00 94.50 128 GLN A O 1
ATOM 1009 N N . PHE A 1 129 ? 0.728 3.306 1.244 1.00 94.38 129 PHE A N 1
ATOM 1010 C CA . PHE A 1 129 ? 1.323 2.470 0.210 1.00 94.38 129 PHE A CA 1
ATOM 1011 C C . PHE A 1 129 ? 2.701 2.988 -0.208 1.00 94.38 129 PHE A C 1
ATOM 1013 O O . PHE A 1 129 ? 2.838 4.082 -0.752 1.00 94.38 129 PHE A O 1
ATOM 1020 N N . THR A 1 130 ? 3.731 2.178 0.030 1.00 95.38 130 THR A N 1
ATOM 1021 C CA . THR A 1 130 ? 5.121 2.474 -0.323 1.00 95.38 130 THR A CA 1
ATOM 1022 C C . THR A 1 130 ? 5.564 1.559 -1.452 1.00 95.38 130 THR A C 1
ATOM 1024 O O . THR A 1 130 ? 5.568 0.340 -1.306 1.00 95.38 130 THR A O 1
ATOM 1027 N N . VAL A 1 131 ? 5.987 2.143 -2.573 1.00 95.00 131 VAL A N 1
ATOM 1028 C CA . VAL A 1 131 ? 6.533 1.405 -3.719 1.00 95.00 131 VAL A CA 1
ATOM 1029 C C . VAL A 1 131 ? 8.035 1.627 -3.794 1.00 95.00 131 VAL A C 1
ATOM 1031 O O . VAL A 1 131 ? 8.518 2.756 -3.697 1.00 95.00 131 VAL A O 1
ATOM 1034 N N . ARG A 1 132 ? 8.788 0.546 -3.994 1.00 95.06 132 ARG A N 1
ATOM 1035 C CA . ARG A 1 132 ? 10.252 0.568 -4.047 1.00 95.06 132 ARG A CA 1
ATOM 1036 C C . ARG A 1 132 ? 10.788 -0.322 -5.162 1.00 95.06 132 ARG A C 1
ATOM 1038 O O . ARG A 1 132 ? 10.066 -1.109 -5.780 1.00 95.06 132 ARG A O 1
ATOM 1045 N N . ALA A 1 133 ? 12.069 -0.136 -5.473 1.00 95.44 133 ALA A N 1
ATOM 1046 C CA . ALA A 1 133 ? 12.764 -1.039 -6.378 1.00 95.44 133 ALA A CA 1
ATOM 1047 C C . ALA A 1 133 ? 12.644 -2.471 -5.844 1.00 95.44 133 ALA A C 1
ATOM 1049 O O . ALA A 1 133 ? 12.594 -2.679 -4.627 1.00 95.44 133 ALA A O 1
ATOM 1050 N N . TYR A 1 134 ? 12.577 -3.442 -6.754 1.00 95.38 134 TYR A N 1
ATOM 1051 C CA . TYR A 1 134 ? 12.499 -4.836 -6.352 1.00 95.38 134 TYR A CA 1
ATOM 1052 C C . TYR A 1 134 ? 13.658 -5.203 -5.423 1.00 95.38 134 TYR A C 1
ATOM 1054 O O . TYR A 1 134 ? 14.826 -4.995 -5.757 1.00 95.38 134 TYR A O 1
ATOM 1062 N N . SER A 1 135 ? 13.319 -5.813 -4.295 1.00 92.31 135 SER A N 1
ATOM 1063 C CA . SER A 1 135 ? 14.242 -6.582 -3.472 1.00 92.31 135 SER A CA 1
ATOM 1064 C C . SER A 1 135 ? 13.715 -8.004 -3.356 1.00 92.31 135 SER A C 1
ATOM 1066 O O . SER A 1 135 ? 12.503 -8.210 -3.308 1.00 92.31 135 SER A O 1
ATOM 1068 N N . SER A 1 136 ? 14.621 -8.977 -3.273 1.00 91.00 136 SER A N 1
ATOM 1069 C CA . SER A 1 136 ? 14.231 -10.378 -3.109 1.00 91.00 136 SER A CA 1
ATOM 1070 C C . SER A 1 136 ? 13.365 -10.586 -1.863 1.00 91.00 136 SER A C 1
ATOM 1072 O O . SER A 1 136 ? 13.603 -9.958 -0.828 1.00 91.00 136 SER A O 1
ATOM 1074 N N . HIS A 1 137 ? 12.403 -11.503 -1.958 1.00 91.00 137 HIS A N 1
ATOM 1075 C CA . HIS A 1 137 ? 11.585 -11.991 -0.843 1.00 91.00 137 HIS A CA 1
ATOM 1076 C C . HIS A 1 137 ? 12.336 -12.962 0.075 1.00 91.00 137 HIS A C 1
ATOM 1078 O O . HIS A 1 137 ? 11.800 -13.427 1.075 1.00 91.00 137 HIS A O 1
ATOM 1084 N N . ASP A 1 138 ? 13.605 -13.242 -0.229 1.00 91.00 138 ASP A N 1
ATOM 1085 C CA . ASP A 1 138 ? 14.468 -14.099 0.589 1.00 91.00 138 ASP A CA 1
ATOM 1086 C C . ASP A 1 138 ? 14.607 -13.619 2.043 1.00 91.00 138 ASP A C 1
ATOM 1088 O O . ASP A 1 138 ? 14.933 -14.422 2.911 1.00 91.00 138 ASP A O 1
ATOM 1092 N N . ALA A 1 139 ? 14.341 -12.337 2.323 1.00 86.75 139 ALA A N 1
ATOM 1093 C CA . ALA A 1 139 ? 14.452 -11.753 3.660 1.00 86.75 139 ALA A CA 1
ATOM 1094 C C . ALA A 1 139 ? 13.517 -12.393 4.703 1.00 86.75 139 ALA A C 1
ATOM 1096 O O . ALA A 1 139 ? 13.854 -12.405 5.883 1.00 86.75 139 ALA A O 1
ATOM 1097 N N . TRP A 1 140 ? 12.373 -12.937 4.279 1.00 86.19 140 TRP A N 1
ATOM 1098 C CA . TRP A 1 140 ? 11.419 -13.641 5.147 1.00 86.19 140 TRP A CA 1
ATOM 1099 C C . TRP A 1 140 ? 11.288 -15.122 4.792 1.00 86.19 140 TRP A C 1
ATOM 1101 O O . TRP A 1 140 ? 10.381 -15.803 5.272 1.00 86.19 140 TRP A O 1
ATOM 1111 N N . LYS A 1 141 ? 12.198 -15.659 3.969 1.00 86.94 141 LYS A N 1
ATOM 1112 C CA . LYS A 1 141 ? 12.269 -17.107 3.797 1.00 86.94 141 LYS A CA 1
ATOM 1113 C C . LYS A 1 141 ? 12.725 -17.735 5.110 1.00 86.94 141 LYS A C 1
ATOM 1115 O O . LYS A 1 141 ? 13.751 -17.315 5.651 1.00 86.94 141 LYS A O 1
ATOM 1120 N N . PRO A 1 142 ? 12.016 -18.762 5.606 1.00 82.88 142 PRO A N 1
ATOM 1121 C CA . PRO A 1 142 ? 12.491 -19.532 6.739 1.00 82.88 142 PRO A CA 1
ATOM 1122 C C . PRO A 1 142 ? 13.898 -20.052 6.442 1.00 82.88 142 PRO A C 1
ATOM 1124 O O . PRO A 1 142 ? 14.131 -20.739 5.448 1.00 82.88 142 PRO A O 1
ATOM 1127 N N . GLY A 1 143 ? 14.849 -19.688 7.290 1.00 79.94 143 GLY A N 1
ATOM 1128 C CA . GLY A 1 143 ? 16.248 -20.046 7.133 1.00 79.94 143 GLY A CA 1
ATOM 1129 C C . GLY A 1 143 ? 16.923 -20.164 8.491 1.00 79.94 143 GLY A C 1
ATOM 1130 O O . GLY A 1 143 ? 16.381 -19.690 9.493 1.00 79.94 143 GLY A O 1
ATOM 1131 N N . PRO A 1 144 ? 18.098 -20.812 8.555 1.00 79.69 144 PRO A N 1
ATOM 1132 C CA . PRO A 1 144 ? 18.858 -20.871 9.791 1.00 79.69 144 PRO A CA 1
ATOM 1133 C C . PRO A 1 144 ? 19.152 -19.444 10.256 1.00 79.69 144 PRO A C 1
ATOM 1135 O O . PRO A 1 144 ? 19.648 -18.620 9.483 1.00 79.69 144 PRO A O 1
ATOM 1138 N N . MET A 1 145 ? 18.830 -19.157 11.517 1.00 75.69 145 MET A N 1
ATOM 1139 C CA . MET A 1 145 ? 19.166 -17.885 12.142 1.00 75.69 145 MET A CA 1
ATOM 1140 C C . MET A 1 145 ? 20.682 -17.710 12.051 1.00 75.69 145 MET A C 1
ATOM 1142 O O . MET A 1 145 ? 21.439 -18.450 12.679 1.00 75.69 145 MET A O 1
ATOM 1146 N N . LYS A 1 146 ? 21.130 -16.762 11.225 1.00 71.62 146 LYS A N 1
ATOM 1147 C CA . LYS A 1 146 ? 22.545 -16.409 11.133 1.00 71.62 146 LYS A CA 1
ATOM 1148 C C . LYS A 1 146 ? 22.902 -15.626 12.389 1.00 71.62 146 LYS A C 1
ATOM 1150 O O . LYS A 1 146 ? 22.800 -14.405 12.419 1.00 71.62 146 LYS A O 1
ATOM 1155 N N . VAL A 1 147 ? 23.261 -16.338 13.450 1.00 78.88 147 VAL A N 1
ATOM 1156 C CA . VAL A 1 147 ? 23.874 -15.722 14.625 1.00 78.88 147 VAL A CA 1
ATOM 1157 C C . VAL A 1 147 ? 25.249 -15.237 14.177 1.00 78.88 147 VAL A C 1
ATOM 1159 O O . VAL A 1 147 ? 26.033 -16.031 13.669 1.00 78.88 147 VAL A O 1
ATOM 1162 N N . GLN A 1 148 ? 25.555 -13.951 14.350 1.00 64.81 148 GLN A N 1
ATOM 1163 C CA . GLN A 1 148 ? 26.885 -13.380 14.077 1.00 64.81 148 GLN A CA 1
ATOM 1164 C C . GLN A 1 148 ? 27.982 -13.925 15.015 1.00 64.81 148 GLN A C 1
ATOM 1166 O O . GLN A 1 148 ? 29.047 -13.328 15.119 1.00 64.81 148 GLN A O 1
ATOM 1171 N N . ALA A 1 149 ? 27.726 -15.028 15.726 1.00 56.88 149 ALA A N 1
ATOM 1172 C CA . ALA A 1 149 ? 28.725 -15.709 16.525 1.00 56.88 149 ALA A CA 1
ATOM 1173 C C . ALA A 1 149 ? 29.770 -16.272 15.560 1.00 56.88 149 ALA A C 1
ATOM 1175 O O . ALA A 1 149 ? 29.510 -17.267 14.891 1.00 56.88 149 ALA A O 1
ATOM 1176 N N . ASP A 1 150 ? 30.873 -15.536 15.448 1.00 45.81 150 ASP A N 1
ATOM 1177 C CA . ASP A 1 150 ? 32.153 -15.844 14.824 1.00 45.81 150 ASP A CA 1
ATOM 1178 C C . ASP A 1 150 ? 32.207 -17.154 14.025 1.00 45.81 150 ASP A C 1
ATOM 1180 O O . ASP A 1 150 ? 32.033 -18.248 14.566 1.00 45.81 150 ASP A O 1
ATOM 1184 N N . GLU A 1 151 ? 32.616 -17.060 12.756 1.00 54.50 151 GLU A N 1
ATOM 1185 C CA . GLU A 1 151 ? 32.907 -18.177 11.834 1.00 54.50 151 GLU A CA 1
ATOM 1186 C C . GLU A 1 151 ? 33.957 -19.199 12.353 1.00 54.50 151 GLU A C 1
ATOM 1188 O O . GLU A 1 151 ? 34.421 -20.066 11.616 1.00 54.50 151 GLU A O 1
ATOM 1193 N N . LYS A 1 152 ? 34.336 -19.140 13.635 1.00 48.12 152 LYS A N 1
ATOM 1194 C CA . LYS A 1 152 ? 35.286 -20.017 14.318 1.00 48.12 152 LYS A CA 1
ATOM 1195 C C . LYS A 1 152 ? 34.686 -20.991 15.338 1.00 4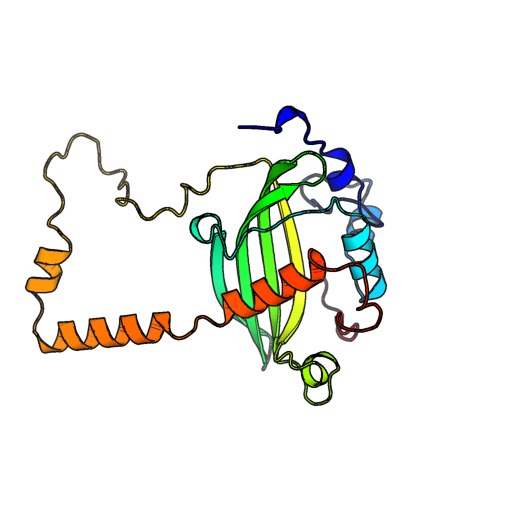8.12 152 LYS A C 1
ATOM 1197 O O . LYS A 1 152 ? 35.455 -21.673 16.009 1.00 48.12 152 LYS A O 1
ATOM 1202 N N . ALA A 1 153 ? 33.365 -21.129 15.439 1.00 42.97 153 ALA A N 1
ATOM 1203 C CA . ALA A 1 153 ? 32.745 -22.156 16.283 1.00 42.97 153 ALA A CA 1
ATOM 1204 C C . ALA A 1 153 ? 32.003 -23.213 15.449 1.00 42.97 153 ALA A C 1
ATOM 1206 O O . ALA A 1 153 ? 30.779 -23.314 15.465 1.00 42.97 153 ALA A O 1
ATOM 1207 N N . ALA A 1 154 ? 32.756 -24.053 14.736 1.00 46.84 154 ALA A N 1
ATOM 1208 C CA . ALA A 1 154 ? 32.235 -25.311 14.215 1.00 46.84 154 ALA A CA 1
ATOM 1209 C C . ALA A 1 154 ? 31.922 -26.276 15.377 1.00 46.84 154 ALA A C 1
ATOM 1211 O O . ALA A 1 154 ? 32.724 -27.130 15.738 1.00 46.84 154 ALA A O 1
ATOM 1212 N N . SER A 1 155 ? 30.732 -26.150 15.961 1.00 47.16 155 SER A N 1
ATOM 1213 C CA . SER A 1 155 ? 30.015 -27.276 16.564 1.00 47.16 155 SER A CA 1
ATOM 1214 C C . SER A 1 155 ? 28.523 -27.059 16.321 1.00 47.16 155 SER A C 1
ATOM 1216 O O . SER A 1 155 ? 27.954 -26.047 16.719 1.00 47.16 155 SER A O 1
ATOM 1218 N N . GLY A 1 156 ? 27.929 -27.949 15.523 1.00 53.12 156 GLY A N 1
ATOM 1219 C CA . GLY A 1 156 ? 26.616 -27.745 14.912 1.00 53.12 156 GLY A CA 1
ATOM 1220 C C . GLY A 1 156 ? 25.461 -27.600 15.913 1.00 53.12 156 GLY A C 1
ATOM 1221 O O . GLY A 1 156 ? 25.563 -28.040 17.061 1.00 53.12 156 GLY A O 1
ATOM 1222 N N . PRO A 1 157 ? 24.328 -27.015 15.486 1.00 50.31 157 PRO A N 1
ATOM 1223 C CA . PRO A 1 157 ? 23.165 -26.868 16.345 1.00 50.31 157 PRO A CA 1
ATOM 1224 C C . PRO A 1 157 ? 22.555 -28.241 16.651 1.00 50.31 157 PRO A C 1
ATOM 1226 O O . PRO A 1 157 ? 22.287 -29.037 15.748 1.00 50.31 157 PRO A O 1
ATOM 1229 N N . LYS A 1 158 ? 22.289 -28.514 17.935 1.00 54.28 158 LYS A N 1
ATOM 1230 C CA . LYS A 1 158 ? 21.395 -29.607 18.334 1.00 54.28 158 LYS A CA 1
ATOM 1231 C C . LYS A 1 158 ? 20.045 -29.359 17.662 1.00 54.28 158 LYS A C 1
ATOM 1233 O O . LYS A 1 158 ? 19.427 -28.321 17.883 1.00 54.28 158 LYS A O 1
ATOM 1238 N N . SER A 1 159 ? 19.627 -30.294 16.811 1.00 61.97 159 SER A N 1
ATOM 1239 C CA . SER A 1 159 ? 18.359 -30.226 16.085 1.00 61.97 159 SER A CA 1
ATOM 1240 C C . SER A 1 159 ? 17.202 -29.901 17.034 1.00 61.97 159 SER A C 1
ATOM 1242 O O . SER A 1 159 ? 17.107 -30.492 18.115 1.00 61.97 159 SER A O 1
ATOM 1244 N N . LEU A 1 160 ? 16.299 -29.018 16.592 1.00 54.75 160 LEU A N 1
ATOM 1245 C CA . LEU A 1 160 ? 15.015 -28.706 17.235 1.00 54.75 160 LEU A CA 1
ATOM 1246 C C . LEU A 1 160 ? 14.255 -29.985 17.625 1.00 54.75 160 LEU A C 1
ATOM 1248 O O . LEU A 1 160 ? 13.662 -30.046 18.698 1.00 54.75 160 LEU A O 1
ATOM 1252 N N . SER A 1 161 ? 14.366 -31.044 16.812 1.00 59.78 161 SER A N 1
ATOM 1253 C CA . SER A 1 161 ? 13.780 -32.355 17.111 1.00 59.78 161 SER A CA 1
ATOM 1254 C C . SER A 1 161 ? 14.318 -32.984 18.399 1.00 59.78 161 SER A C 1
ATOM 1256 O O . SER A 1 161 ? 13.543 -33.577 19.141 1.00 59.78 161 SER A O 1
ATOM 1258 N N . SER A 1 162 ? 15.610 -32.813 18.706 1.00 63.59 162 SER A N 1
ATOM 1259 C CA . SER A 1 162 ? 16.221 -33.366 19.923 1.00 63.59 162 SER A CA 1
ATOM 1260 C C . SER A 1 162 ? 15.759 -32.638 21.187 1.00 63.59 162 SER A C 1
ATOM 1262 O O . SER A 1 162 ? 15.569 -33.263 22.230 1.00 63.59 162 SER A O 1
ATOM 1264 N N . TRP A 1 163 ? 15.517 -31.326 21.087 1.00 65.50 163 TRP A N 1
ATOM 1265 C CA . TRP A 1 163 ? 14.986 -30.541 22.196 1.00 65.50 163 TRP A CA 1
ATOM 1266 C C . TRP A 1 163 ? 13.506 -30.853 22.433 1.00 65.50 163 TRP A C 1
ATOM 1268 O O . TRP A 1 163 ? 13.117 -31.127 23.566 1.00 65.50 163 TRP A O 1
ATOM 1278 N N . LEU A 1 164 ? 12.703 -30.941 21.368 1.00 63.25 164 LEU A N 1
ATOM 1279 C CA . LEU A 1 164 ? 11.303 -31.367 21.456 1.00 63.25 164 LEU A CA 1
ATOM 1280 C C . LEU A 1 164 ? 11.162 -32.755 22.094 1.00 63.25 164 LEU A C 1
ATOM 1282 O O . LEU A 1 164 ? 10.340 -32.923 22.991 1.00 63.25 164 LEU A O 1
ATOM 1286 N N . SER A 1 165 ? 12.013 -33.717 21.722 1.00 66.50 165 SER A N 1
ATOM 1287 C CA . SER A 1 165 ? 12.000 -35.063 22.316 1.00 66.50 165 SER A CA 1
ATOM 1288 C C . SER A 1 165 ? 12.430 -35.120 23.786 1.00 66.50 165 SER A C 1
ATOM 1290 O O . SER A 1 165 ? 12.227 -36.142 24.432 1.00 66.50 165 SER A O 1
ATOM 1292 N N . SER A 1 166 ? 13.026 -34.046 24.317 1.00 71.25 166 SER A N 1
ATOM 1293 C CA . SER A 1 166 ? 13.425 -33.958 25.729 1.00 71.25 166 SER A CA 1
ATOM 1294 C C . SER A 1 166 ? 12.316 -33.435 26.650 1.00 71.25 166 SER A C 1
ATOM 1296 O O . SER A 1 166 ? 12.456 -33.489 27.871 1.00 71.25 166 SER A O 1
ATOM 1298 N N . LEU A 1 167 ? 11.210 -32.942 26.082 1.00 77.00 167 LEU A N 1
ATOM 1299 C CA . LEU A 1 167 ? 10.056 -32.452 26.835 1.00 77.00 167 LEU A CA 1
ATOM 1300 C C . LEU A 1 167 ? 9.130 -33.600 27.247 1.00 77.00 167 LEU A C 1
ATOM 1302 O O . LEU A 1 167 ? 9.064 -34.630 26.576 1.00 77.00 167 LEU A O 1
ATOM 1306 N N . SER A 1 168 ? 8.372 -33.407 28.330 1.00 84.06 168 SER A N 1
ATOM 1307 C CA . SER A 1 168 ? 7.361 -34.381 28.742 1.00 84.06 168 SER A CA 1
ATOM 1308 C C . SER A 1 168 ? 6.256 -34.514 27.680 1.00 84.06 168 SER A C 1
ATOM 1310 O O . SER A 1 168 ? 5.913 -33.525 27.021 1.00 84.06 168 SER A O 1
ATOM 1312 N N . PRO A 1 169 ? 5.641 -35.702 27.528 1.00 78.06 169 PRO A N 1
ATOM 1313 C CA . PRO A 1 169 ? 4.576 -35.917 26.547 1.00 78.06 169 PRO A CA 1
ATOM 1314 C C . PRO A 1 169 ? 3.390 -34.952 26.700 1.00 78.06 169 PRO A C 1
ATOM 1316 O O . PRO A 1 169 ? 2.803 -34.542 25.702 1.00 78.06 169 PRO A O 1
ATOM 1319 N N . GLN A 1 170 ? 3.062 -34.535 27.933 1.00 79.88 170 GLN A N 1
ATOM 1320 C CA . GLN A 1 170 ? 1.997 -33.551 28.162 1.00 79.88 170 GLN A CA 1
ATOM 1321 C C . GLN A 1 170 ? 2.349 -32.167 27.602 1.00 79.88 170 GLN A C 1
ATOM 1323 O O . GLN A 1 170 ? 1.500 -31.524 26.990 1.00 79.88 170 GLN A O 1
ATOM 1328 N N . LEU A 1 171 ? 3.598 -31.720 27.761 1.00 72.31 171 LEU A N 1
ATOM 1329 C CA . LEU A 1 171 ? 4.032 -30.409 27.274 1.00 72.31 171 LEU A CA 1
ATOM 1330 C C . LEU A 1 171 ? 4.118 -30.378 25.739 1.00 72.31 171 LEU A C 1
ATOM 1332 O O . LEU A 1 171 ? 3.833 -29.356 25.118 1.00 72.31 171 LEU A O 1
ATOM 1336 N N . GLN A 1 172 ? 4.468 -31.510 25.118 1.00 77.75 172 GLN A N 1
ATOM 1337 C CA . GLN A 1 172 ? 4.479 -31.657 23.659 1.00 77.75 172 GLN A CA 1
ATOM 1338 C C . GLN A 1 172 ? 3.072 -31.517 23.060 1.00 77.75 172 GLN A C 1
ATOM 1340 O O . GLN A 1 172 ? 2.900 -30.790 22.081 1.00 77.75 172 GLN A O 1
ATOM 1345 N N . ALA A 1 173 ? 2.068 -32.156 23.673 1.00 77.38 173 ALA A N 1
ATOM 1346 C CA . ALA A 1 173 ? 0.677 -32.066 23.229 1.00 77.38 173 ALA A CA 1
ATOM 1347 C C . ALA A 1 173 ? 0.126 -30.635 23.357 1.00 77.38 173 ALA A C 1
ATOM 1349 O O . ALA A 1 173 ? -0.486 -30.124 22.422 1.00 77.38 173 ALA A O 1
ATOM 1350 N N . GLN A 1 174 ? 0.427 -29.952 24.468 1.00 76.81 174 GLN A N 1
ATOM 1351 C CA . GLN A 1 174 ? 0.021 -28.559 24.686 1.00 76.81 174 GLN A CA 1
ATOM 1352 C C . GLN A 1 174 ? 0.636 -27.599 23.658 1.00 76.81 174 GLN A C 1
ATOM 1354 O O . GLN A 1 174 ? -0.042 -26.699 23.165 1.00 76.81 174 GLN A O 1
ATOM 1359 N N . LEU A 1 175 ? 1.907 -27.797 23.293 1.00 69.94 175 LEU A N 1
ATOM 1360 C CA . LEU A 1 175 ? 2.565 -26.990 22.262 1.00 69.94 175 LEU A CA 1
ATOM 1361 C C . LEU A 1 175 ? 1.980 -27.245 20.867 1.00 69.94 175 LEU A C 1
ATOM 1363 O O . LEU A 1 175 ? 1.803 -26.300 20.101 1.00 69.94 175 LEU A O 1
ATOM 1367 N N . GLN A 1 176 ? 1.649 -28.495 20.535 1.00 71.12 176 GLN A N 1
ATOM 1368 C CA . GLN A 1 176 ? 1.008 -28.830 19.259 1.00 71.12 176 GLN A CA 1
ATOM 1369 C C . GLN A 1 176 ? -0.395 -28.222 19.141 1.00 71.12 176 GLN A C 1
ATOM 1371 O O . GLN A 1 176 ? -0.741 -27.689 18.087 1.00 71.12 176 GLN A O 1
ATOM 1376 N N . GLU A 1 177 ? -1.175 -28.240 20.222 1.00 71.44 177 GLU A N 1
ATOM 1377 C CA . GLU A 1 177 ? -2.509 -27.636 20.276 1.00 71.44 177 GLU A CA 1
ATOM 1378 C C . GLU A 1 177 ? -2.451 -26.101 20.172 1.00 71.44 177 GLU A C 1
ATOM 1380 O O . GLU A 1 177 ? -3.188 -25.496 19.389 1.00 71.44 177 GLU A O 1
ATOM 1385 N N . ALA A 1 178 ? -1.499 -25.466 20.865 1.00 62.22 178 ALA A N 1
ATOM 1386 C CA . ALA A 1 178 ? -1.262 -24.028 20.766 1.00 62.22 178 ALA A CA 1
ATOM 1387 C C . ALA A 1 178 ? -0.886 -23.604 19.335 1.00 62.22 178 ALA A C 1
ATOM 1389 O O . ALA A 1 178 ? -1.475 -22.667 18.795 1.00 62.22 178 ALA A O 1
ATOM 1390 N N . VAL A 1 179 ? 0.031 -24.325 18.681 1.00 61.53 179 VAL A N 1
ATOM 1391 C CA . VAL A 1 179 ? 0.419 -24.056 17.286 1.00 61.53 179 VAL A CA 1
ATOM 1392 C C . VAL A 1 179 ? -0.762 -24.249 16.328 1.00 61.53 179 VAL A C 1
ATOM 1394 O O . VAL A 1 179 ? -0.966 -23.418 15.444 1.00 61.53 179 VAL A O 1
ATOM 1397 N N . ALA A 1 180 ? -1.582 -25.287 16.519 1.00 54.78 180 ALA A N 1
ATOM 1398 C CA . ALA A 1 180 ? -2.767 -25.521 15.691 1.00 54.78 180 ALA A CA 1
ATOM 1399 C C . ALA A 1 180 ? -3.802 -24.383 15.808 1.00 54.78 180 ALA A C 1
ATOM 1401 O O . ALA A 1 180 ? -4.388 -23.977 14.802 1.00 54.78 180 ALA A O 1
ATOM 1402 N N . SER A 1 181 ? -3.981 -23.811 17.006 1.00 49.50 181 SER A N 1
ATOM 1403 C CA . SER A 1 181 ? -4.887 -22.672 17.223 1.00 49.50 181 SER A CA 1
ATOM 1404 C C . SER A 1 181 ? -4.419 -21.372 16.551 1.00 49.50 181 SER A C 1
ATOM 1406 O O . SER A 1 181 ? -5.245 -20.586 16.089 1.00 49.50 181 SER A O 1
ATOM 1408 N N . ILE A 1 182 ? -3.102 -21.172 16.421 1.00 50.22 182 ILE A N 1
ATOM 1409 C CA . ILE A 1 182 ? -2.508 -19.992 15.771 1.00 50.22 182 ILE A CA 1
ATOM 1410 C C . ILE A 1 182 ? -2.731 -20.031 14.249 1.00 50.22 182 ILE A C 1
ATOM 1412 O O . ILE A 1 182 ? -2.934 -18.993 13.627 1.00 50.22 182 ILE A O 1
ATOM 1416 N N . VAL A 1 183 ? -2.757 -21.220 13.640 1.00 43.09 183 VAL A N 1
ATOM 1417 C CA . VAL A 1 183 ? -2.957 -21.384 12.186 1.00 43.09 183 VAL A CA 1
ATOM 1418 C C . VAL A 1 183 ? -4.420 -21.145 11.765 1.00 43.09 183 VAL A C 1
ATOM 1420 O O . VAL A 1 183 ? -4.684 -20.765 10.625 1.00 43.09 183 VAL A O 1
ATOM 1423 N N . SER A 1 184 ? -5.383 -21.300 12.681 1.00 42.78 184 SER A N 1
ATOM 1424 C CA . SER A 1 184 ? -6.824 -21.182 12.399 1.00 42.78 184 SER A CA 1
ATOM 1425 C C . SER A 1 184 ? -7.344 -19.738 12.270 1.00 42.78 184 SER A C 1
ATOM 1427 O O . SER A 1 184 ? -8.496 -19.540 11.881 1.00 42.78 184 SER A O 1
ATOM 1429 N N . THR A 1 185 ? -6.546 -18.713 12.579 1.00 42.69 185 THR A N 1
ATOM 1430 C CA . THR A 1 185 ? -6.966 -17.297 12.562 1.00 42.69 185 THR A CA 1
ATOM 1431 C C . THR A 1 185 ? -6.574 -16.575 11.268 1.00 42.69 185 THR A C 1
ATOM 1433 O O . THR A 1 185 ? -6.329 -15.369 11.256 1.00 42.69 185 THR A O 1
ATOM 1436 N N . SER A 1 186 ? -6.570 -17.285 10.133 1.00 45.81 186 SER A N 1
ATOM 1437 C CA . SER A 1 186 ? -6.206 -16.779 8.798 1.00 45.81 186 SER A CA 1
ATOM 1438 C C . SER A 1 186 ? -7.248 -15.833 8.158 1.00 45.81 186 SER A C 1
ATOM 1440 O O . SER A 1 186 ? -7.531 -15.901 6.960 1.00 45.81 186 SER A O 1
ATOM 1442 N N . LEU A 1 187 ? -7.826 -14.925 8.943 1.00 48.22 187 LEU A N 1
ATOM 1443 C CA . LEU A 1 187 ? -8.642 -13.796 8.485 1.00 48.22 187 LEU A CA 1
ATOM 1444 C C . LEU A 1 187 ? -7.867 -12.715 7.686 1.00 48.22 187 LEU A C 1
ATOM 1446 O O . LEU A 1 187 ? -8.485 -12.127 6.792 1.00 48.22 187 LEU A O 1
ATOM 1450 N N . PRO A 1 188 ? -6.554 -12.452 7.897 1.00 50.59 188 PRO A N 1
ATOM 1451 C CA . PRO A 1 188 ? -5.855 -11.363 7.197 1.00 50.59 188 PRO A CA 1
ATOM 1452 C C . PRO A 1 188 ? -5.765 -11.567 5.679 1.00 50.59 188 PRO A C 1
ATOM 1454 O O . PRO A 1 188 ? -5.931 -10.626 4.901 1.00 50.59 188 PRO A O 1
ATOM 1457 N N . ILE A 1 189 ? -5.559 -12.815 5.246 1.00 44.75 189 ILE A N 1
ATOM 1458 C CA . ILE A 1 189 ? -5.370 -13.163 3.832 1.00 44.75 189 ILE A CA 1
ATOM 1459 C C . ILE A 1 189 ? -6.676 -12.978 3.047 1.00 44.75 189 ILE A C 1
ATOM 1461 O O . ILE A 1 189 ? -6.656 -12.439 1.946 1.00 44.75 189 ILE A O 1
ATOM 1465 N N . LEU A 1 190 ? -7.829 -13.343 3.617 1.00 47.25 190 LEU A N 1
ATOM 1466 C CA . LEU A 1 190 ? -9.138 -13.189 2.967 1.00 47.25 190 LEU A CA 1
ATOM 1467 C C . LEU A 1 190 ? -9.529 -11.718 2.753 1.00 47.25 190 LEU A C 1
ATOM 1469 O O . LEU A 1 190 ? -10.091 -11.383 1.708 1.00 47.25 190 LEU A O 1
ATOM 1473 N N . ILE A 1 191 ? -9.199 -10.838 3.702 1.00 52.72 191 ILE A N 1
ATOM 1474 C CA . ILE A 1 191 ? -9.459 -9.394 3.596 1.00 52.72 191 ILE A CA 1
ATOM 1475 C C . ILE A 1 191 ? -8.585 -8.779 2.493 1.00 52.72 191 ILE A C 1
ATOM 1477 O O . ILE A 1 191 ? -9.103 -8.076 1.622 1.00 52.72 191 ILE A O 1
ATOM 1481 N N . TYR A 1 192 ? -7.290 -9.114 2.459 1.00 44.31 192 TYR A N 1
ATOM 1482 C CA . TYR A 1 192 ? -6.370 -8.630 1.427 1.00 44.31 192 TYR A CA 1
ATOM 1483 C C . TYR A 1 192 ? -6.690 -9.193 0.029 1.00 44.31 192 TYR A C 1
ATOM 1485 O O . TYR A 1 192 ? -6.722 -8.446 -0.948 1.00 44.31 192 TYR A O 1
ATOM 1493 N N . LEU A 1 193 ? -7.032 -10.482 -0.079 1.00 42.66 193 LEU A N 1
ATOM 1494 C CA . LEU A 1 193 ? -7.449 -11.111 -1.339 1.00 42.66 193 LEU A CA 1
ATOM 1495 C C . LEU A 1 193 ? -8.720 -10.476 -1.913 1.00 42.66 193 LEU A C 1
ATOM 1497 O O . LEU A 1 193 ? -8.804 -10.256 -3.123 1.00 42.66 193 LEU A O 1
ATOM 1501 N N . ARG A 1 194 ? -9.708 -10.152 -1.066 1.00 45.38 194 ARG A N 1
ATOM 1502 C CA . ARG A 1 194 ? -10.947 -9.491 -1.505 1.00 45.38 194 ARG A CA 1
ATOM 1503 C C . ARG A 1 194 ? -10.682 -8.040 -1.932 1.00 45.38 194 ARG A C 1
ATOM 1505 O O . ARG A 1 194 ? -11.299 -7.586 -2.893 1.00 45.38 194 ARG A O 1
ATOM 1512 N N . TRP A 1 195 ? -9.722 -7.357 -1.301 1.00 42.88 195 TRP A N 1
ATOM 1513 C CA . TRP A 1 195 ? -9.276 -6.009 -1.677 1.00 42.88 195 TRP A CA 1
ATOM 1514 C C . TRP A 1 195 ? -8.502 -5.990 -3.011 1.00 42.88 195 TRP A C 1
ATOM 1516 O O . TRP A 1 195 ? -8.886 -5.269 -3.932 1.00 42.88 195 TRP A O 1
ATOM 1526 N N . CYS A 1 196 ? -7.494 -6.854 -3.192 1.00 38.03 196 CYS A N 1
ATOM 1527 C CA . CYS A 1 196 ? -6.756 -6.963 -4.457 1.00 38.03 196 CYS A CA 1
ATOM 1528 C C . CYS A 1 196 ? -7.657 -7.366 -5.627 1.00 38.03 196 CYS A C 1
ATOM 1530 O O . CYS A 1 196 ? -7.501 -6.847 -6.729 1.00 38.03 196 CYS A O 1
ATOM 1532 N N . ARG A 1 197 ? -8.650 -8.234 -5.403 1.00 36.06 197 ARG A N 1
ATOM 1533 C CA . ARG A 1 197 ? -9.605 -8.623 -6.451 1.00 36.06 197 ARG A CA 1
ATOM 1534 C C . ARG A 1 197 ? -10.493 -7.460 -6.915 1.00 36.06 197 ARG A C 1
ATOM 1536 O O . ARG A 1 197 ? -10.877 -7.449 -8.082 1.00 36.06 197 ARG A O 1
ATOM 1543 N N . LEU A 1 198 ? -10.785 -6.489 -6.045 1.00 38.31 198 LEU A N 1
ATOM 1544 C CA . LEU A 1 198 ? -11.560 -5.286 -6.376 1.00 38.31 198 LEU A CA 1
ATOM 1545 C C . LEU A 1 198 ? -10.699 -4.174 -6.991 1.00 38.31 198 LEU A C 1
ATOM 1547 O O . LEU A 1 198 ? -11.128 -3.556 -7.958 1.00 38.31 198 LEU A O 1
ATOM 1551 N N . ALA A 1 199 ? -9.475 -3.965 -6.499 1.00 38.66 199 ALA A N 1
ATOM 1552 C CA . ALA A 1 199 ? -8.571 -2.938 -7.026 1.00 38.66 199 ALA A CA 1
ATOM 1553 C C . ALA A 1 199 ? -7.930 -3.314 -8.381 1.00 38.66 199 ALA A C 1
ATOM 1555 O O . ALA A 1 199 ? -7.572 -2.439 -9.161 1.00 38.66 199 ALA A O 1
ATOM 1556 N N . CYS A 1 200 ? -7.783 -4.610 -8.676 1.00 40.69 200 CYS A N 1
ATOM 1557 C CA . CYS A 1 200 ? -7.035 -5.100 -9.842 1.00 40.69 200 CYS A CA 1
ATOM 1558 C C . CYS A 1 200 ? -7.904 -5.873 -10.860 1.00 40.69 200 CYS A C 1
ATOM 1560 O O . CYS A 1 200 ? -7.547 -5.988 -12.031 1.00 40.69 200 CYS A O 1
ATOM 1562 N N . GLY A 1 201 ? -9.055 -6.416 -10.446 1.00 28.19 201 GLY A N 1
ATOM 1563 C CA . GLY A 1 201 ? -9.646 -7.570 -11.131 1.00 28.19 201 GLY A CA 1
ATOM 1564 C C . GLY A 1 201 ? -10.888 -7.363 -11.997 1.00 28.19 201 GLY A C 1
ATOM 1565 O O . GLY A 1 201 ? -11.302 -8.345 -12.614 1.00 28.19 201 GLY A O 1
ATOM 1566 N N . ARG A 1 202 ? -11.535 -6.187 -12.047 1.00 30.81 202 ARG A N 1
ATOM 1567 C CA . ARG A 1 202 ? -12.740 -5.995 -12.889 1.00 30.81 202 ARG A CA 1
ATOM 1568 C C . ARG A 1 202 ? -13.184 -4.527 -12.994 1.00 30.81 202 ARG A C 1
ATOM 1570 O O . ARG A 1 202 ? -14.077 -4.081 -12.286 1.00 30.81 202 ARG A O 1
ATOM 1577 N N . VAL A 1 203 ? -12.621 -3.783 -13.947 1.00 29.23 203 VAL A N 1
ATOM 1578 C CA . VAL A 1 203 ? -13.251 -2.546 -14.454 1.00 29.23 203 VAL A CA 1
ATOM 1579 C C . VAL A 1 203 ? -14.287 -2.943 -15.510 1.00 29.23 203 VAL A C 1
ATOM 1581 O O . VAL A 1 203 ? -14.050 -2.826 -16.706 1.00 29.23 203 VAL A O 1
ATOM 1584 N N . HIS A 1 204 ? -15.381 -3.547 -15.050 1.00 26.50 204 HIS A N 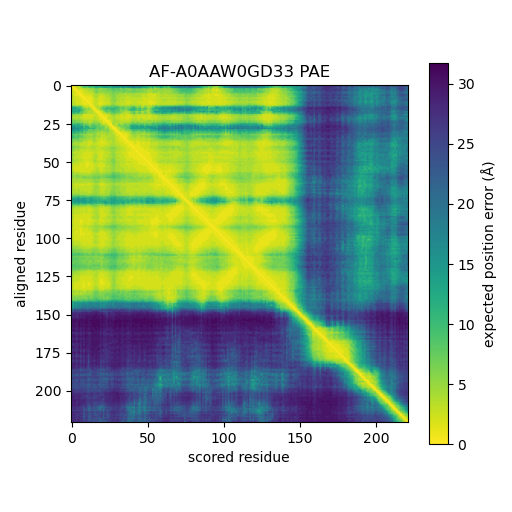1
ATOM 1585 C CA . HIS A 1 204 ? -16.704 -3.594 -15.681 1.00 26.50 204 HIS A CA 1
ATOM 1586 C C . HIS A 1 204 ? -17.652 -4.120 -14.593 1.00 26.50 204 HIS A C 1
ATOM 1588 O O . HIS A 1 204 ? -17.525 -5.266 -14.171 1.00 26.50 204 HIS A O 1
ATOM 1594 N N . GLN A 1 205 ? -18.546 -3.246 -14.120 1.00 24.92 205 GLN A N 1
ATOM 1595 C CA . GLN A 1 205 ? -19.511 -3.451 -13.028 1.00 24.92 205 GLN A CA 1
ATOM 1596 C C . GLN A 1 205 ? -18.922 -3.633 -11.619 1.00 24.92 205 GLN A C 1
ATOM 1598 O O . GLN A 1 205 ? -18.900 -4.731 -11.078 1.00 24.92 205 GLN A O 1
ATOM 1603 N N . LEU A 1 206 ? -18.504 -2.523 -11.008 1.00 26.33 206 LEU A N 1
ATOM 1604 C CA . LEU A 1 206 ? -18.805 -2.165 -9.607 1.00 26.33 206 LEU A CA 1
ATOM 1605 C C . LEU A 1 206 ? -18.374 -0.705 -9.373 1.00 26.33 206 LEU A C 1
ATOM 1607 O O . LEU A 1 206 ? -17.644 -0.368 -8.446 1.00 26.33 206 LEU A O 1
ATOM 1611 N N . VAL A 1 207 ? -18.832 0.168 -10.271 1.00 26.69 207 VAL A N 1
ATOM 1612 C CA . VAL A 1 207 ? -19.058 1.576 -9.931 1.00 26.69 207 VAL A CA 1
ATOM 1613 C C . VAL A 1 207 ? -20.283 1.543 -9.004 1.00 26.69 207 VAL A C 1
ATOM 1615 O O . VAL A 1 207 ? -21.210 0.791 -9.288 1.00 26.69 207 VAL A O 1
ATOM 1618 N N . ASP A 1 208 ? -20.248 2.242 -7.871 1.00 28.09 208 ASP A N 1
ATOM 1619 C CA . ASP A 1 208 ? -21.301 2.305 -6.831 1.00 28.09 208 ASP A CA 1
ATOM 1620 C C . ASP A 1 208 ? -21.236 1.304 -5.660 1.00 28.09 208 ASP A C 1
ATOM 1622 O O . ASP A 1 208 ? -22.200 1.161 -4.910 1.00 28.09 208 ASP A O 1
ATOM 1626 N N . GLY A 1 209 ? -20.083 0.695 -5.355 1.00 28.45 209 GLY A N 1
ATOM 1627 C CA . GLY A 1 209 ? -19.996 -0.329 -4.292 1.00 28.45 209 GLY A CA 1
ATOM 1628 C C . GLY A 1 209 ? -19.279 0.010 -2.979 1.00 28.45 209 GLY A C 1
ATOM 1629 O O . GLY A 1 209 ? -19.883 -0.037 -1.909 1.00 28.45 209 GLY A O 1
ATOM 1630 N N . CYS A 1 210 ? -17.970 0.254 -3.024 1.00 29.20 210 CYS A N 1
ATOM 1631 C CA . CYS A 1 210 ? -17.117 -0.023 -1.865 1.00 29.20 210 CYS A CA 1
ATOM 1632 C C . CYS A 1 210 ? -15.866 0.859 -1.830 1.00 29.20 210 CYS A C 1
ATOM 1634 O O . CYS A 1 210 ? -14.781 0.449 -2.225 1.00 29.20 210 CYS A O 1
ATOM 1636 N N . MET A 1 211 ? -16.017 2.051 -1.278 1.00 30.30 211 MET A N 1
ATOM 1637 C CA . MET A 1 211 ? -14.983 2.715 -0.493 1.00 30.30 211 MET A CA 1
ATOM 1638 C C . MET A 1 211 ? -15.768 3.661 0.410 1.00 30.30 211 MET A C 1
ATOM 1640 O O . MET A 1 211 ? -16.504 4.507 -0.091 1.00 30.30 211 MET A O 1
ATOM 1644 N N . TYR A 1 212 ? -15.770 3.400 1.716 1.00 32.81 212 TYR A N 1
ATOM 1645 C CA . TYR A 1 212 ? -16.254 4.370 2.692 1.00 32.81 212 TYR A CA 1
ATOM 1646 C C . TYR A 1 212 ? -15.190 4.516 3.770 1.00 32.81 212 TYR A C 1
ATOM 1648 O O . TYR A 1 212 ? -15.097 3.718 4.698 1.00 32.81 212 TYR A O 1
ATOM 1656 N N . ILE A 1 213 ? -14.347 5.510 3.555 1.00 33.72 213 ILE A N 1
ATOM 1657 C CA . ILE A 1 213 ? -13.541 6.189 4.548 1.00 33.72 213 ILE A CA 1
ATOM 1658 C C . ILE A 1 213 ? -14.474 7.255 5.091 1.00 33.72 213 ILE A C 1
ATOM 1660 O O . ILE A 1 213 ? -14.907 8.145 4.354 1.00 33.72 213 ILE A O 1
ATOM 1664 N N . ASP A 1 214 ? -14.890 7.071 6.339 1.00 28.89 214 ASP A N 1
ATOM 1665 C CA . ASP A 1 214 ? -15.737 8.041 7.007 1.00 28.89 214 ASP A CA 1
ATOM 1666 C C . ASP A 1 214 ? -14.931 9.325 7.195 1.00 28.89 214 ASP A C 1
ATOM 1668 O O . ASP A 1 214 ? -13.883 9.326 7.837 1.00 28.89 214 ASP A O 1
ATOM 1672 N N . ALA A 1 215 ? -15.404 10.417 6.598 1.00 30.77 215 ALA A N 1
ATOM 1673 C CA . ALA A 1 215 ? -14.798 11.742 6.694 1.00 30.77 215 ALA A CA 1
ATOM 1674 C C . ALA A 1 215 ? -15.155 12.433 8.030 1.00 30.77 215 ALA A C 1
ATOM 1676 O O . ALA A 1 215 ? -15.336 13.646 8.077 1.00 30.77 215 ALA A O 1
ATOM 1677 N N . GLY A 1 216 ? -15.318 11.648 9.099 1.00 25.80 216 GLY A N 1
ATOM 1678 C CA . GLY A 1 216 ? -15.947 12.071 10.349 1.00 25.80 216 GLY A CA 1
ATOM 1679 C C . GLY A 1 216 ? -15.000 12.378 11.505 1.00 25.80 216 GLY A C 1
ATOM 1680 O O . GLY A 1 216 ? -15.458 12.899 12.519 1.00 25.80 216 GLY A O 1
ATOM 1681 N N . THR A 1 217 ? -13.699 12.106 11.386 1.00 26.12 217 THR A N 1
ATOM 1682 C CA . THR A 1 217 ? -12.774 12.382 12.491 1.00 26.12 217 THR A CA 1
ATOM 1683 C C . THR A 1 217 ? -11.455 12.929 11.976 1.00 26.12 217 THR A C 1
ATOM 1685 O O . THR A 1 217 ? -10.635 12.215 11.402 1.00 26.12 217 THR A O 1
ATOM 1688 N N . GLU A 1 218 ? -11.271 14.235 12.176 1.00 25.14 218 GLU A N 1
ATOM 1689 C CA . GLU A 1 218 ? -9.976 14.895 12.083 1.00 25.14 218 GLU A CA 1
ATOM 1690 C C . GLU A 1 218 ? -8.986 14.179 13.003 1.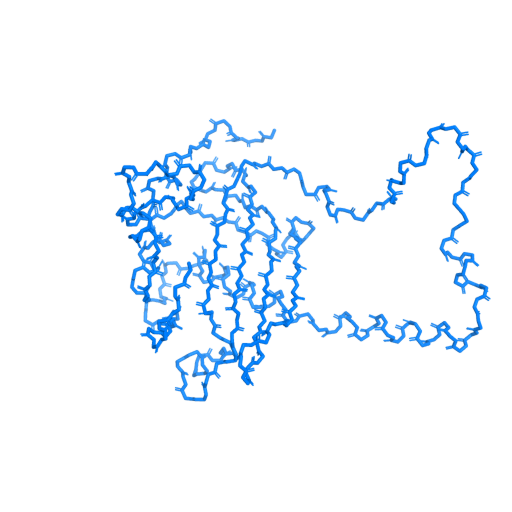00 25.14 218 GLU A C 1
ATOM 1692 O O . GLU A 1 218 ? -9.048 14.317 14.221 1.00 25.14 218 GLU A O 1
ATOM 1697 N N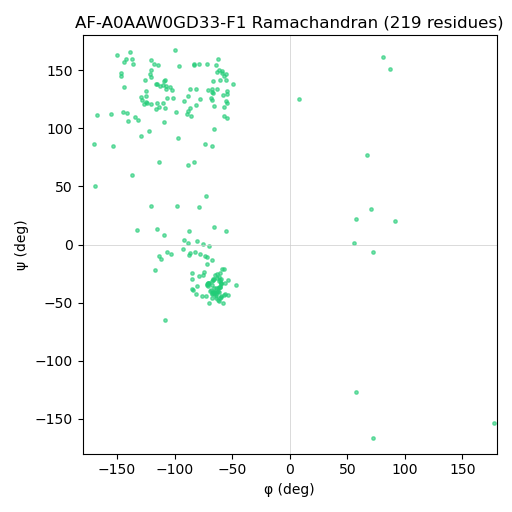 . TYR A 1 219 ? -8.038 13.453 12.419 1.00 24.95 219 TYR A N 1
ATOM 1698 C CA . TYR A 1 219 ? -6.774 13.170 13.080 1.00 24.95 219 TYR A CA 1
ATOM 1699 C C . TYR A 1 219 ? -5.644 13.402 12.082 1.00 24.95 219 TYR A C 1
ATOM 1701 O O . TYR A 1 219 ? -5.476 12.690 11.096 1.00 24.95 219 TYR A O 1
ATOM 1709 N N . ILE A 1 220 ? -4.910 14.478 12.352 1.00 21.19 220 ILE A N 1
ATOM 1710 C CA . ILE A 1 220 ? -3.630 14.842 11.748 1.00 21.19 220 ILE A CA 1
ATOM 1711 C C . ILE A 1 220 ? -2.663 13.670 11.931 1.00 21.19 220 ILE A C 1
ATOM 1713 O O . ILE A 1 220 ? -2.458 13.328 13.087 1.00 21.19 220 ILE A O 1
ATOM 1717 N N . PHE A 1 221 ? -2.079 13.130 10.845 1.00 26.67 221 PHE A N 1
ATOM 1718 C CA . PHE A 1 221 ? -0.654 12.753 10.663 1.00 26.67 221 PHE A CA 1
ATOM 1719 C C . PHE A 1 221 ? -0.343 12.456 9.174 1.00 26.67 221 PHE A C 1
ATOM 1721 O O . PHE A 1 221 ? -1.120 11.726 8.527 1.00 26.67 221 PHE A O 1
#

pLDDT: mean 74.9, std 22.03, range [21.19, 96.81]

Nearest PDB structures (foldseek):
  3ksp-assembly1_A-2  TM=4.668E-01  e=1.050E+00  Exiguobacterium sibiricum 255-15
  6z0o-assembly1_F  TM=5.083E-01  e=7.807E+00  synthetic construct
  6yr8-assembly1_B  TM=4.435E-01  e=8.282E+00  Homo sapiens
  8f8q-assembly1_G  TM=2.656E-01  e=3.626E+00  Homo sapiens

Mean predicted aligned error: 14.4 Å

Solvent-accessible surface area (backbone atoms only — not comparable to full-atom values): 13482 Å² total; per-residue (Å²): 126,71,44,52,90,62,63,73,62,63,51,62,51,57,24,25,94,53,21,56,78,48,78,94,74,56,54,85,92,46,54,71,50,60,64,56,36,55,66,70,44,41,68,49,41,53,50,29,57,68,47,36,73,51,55,46,71,57,60,86,87,42,50,79,46,48,50,79,49,73,49,80,40,76,57,89,96,43,75,27,39,38,34,43,37,38,34,56,34,35,36,51,90,53,59,14,61,34,18,36,42,37,36,38,34,33,34,72,35,53,86,91,31,71,46,37,75,71,74,30,70,48,33,59,78,44,78,48,82,44,82,45,76,61,65,78,53,66,85,76,50,93,67,83,82,81,66,87,72,57,100,81,66,96,67,81,81,82,52,69,68,61,57,59,70,71,50,56,73,68,60,51,51,53,52,52,52,53,53,54,58,64,66,72,65,65,59,67,60,57,56,50,52,56,48,51,48,63,81,60,64,53,100,71,89,65,86,93,72,87,70,71,45,78,84,78,70,97,70,94,129

Radius of gyration: 21.76 Å; Cα contacts (8 Å, |Δi|>4): 261; chains: 1; bounding box: 61×61×48 Å

Organism: NCBI:txid2478898